Protein AF-A0A7L5DQN4-F1 (afdb_monomer)

Solvent-accessible surface area (backbone atoms only — not comparable to full-atom values): 11226 Å² total; per-residue (Å²): 115,45,26,40,26,36,68,76,45,76,52,84,60,92,46,72,49,49,43,57,44,50,64,66,50,59,79,48,51,76,36,76,40,70,53,67,64,62,53,51,53,52,52,43,50,51,48,51,53,40,42,72,75,36,70,90,52,84,84,77,50,72,49,74,42,56,41,87,86,80,65,44,74,38,33,40,36,33,75,84,42,37,32,36,37,44,42,77,56,78,82,79,82,79,76,82,78,79,73,80,81,77,77,96,72,83,92,80,79,93,83,84,78,93,68,88,78,74,83,75,84,85,76,64,66,48,62,30,21,59,30,90,86,48,87,50,72,72,49,74,44,54,40,86,70,33,24,74,67,48,40,54,36,55,76,69,66,46,55,69,47,32,18,27,46,100,82,71,45,52,28,32,28,30,75,89,74,53,72,43,66,27,48,124

Mean predicted aligned error: 17.35 Å

Foldseek 3Di:
DKWFKAWPDADDDPDPLLVQLVVVCVVRHGDIDPDPPVVLVVSQVSLVVSCVVVVVDDRKDKDFDADPPVRHTQWIDIRRRIIMGIHDDPPPDDDDPPDPDDDDDDDDDDDDDDDDDDPPDPFDWFWEAADDPDPHTDDIDGLVQFDPVLSVCVVVVQFPHWYADPVRFIWTAGDVGDIDGRHD

Sequence (184 aa):
MTYFIRISSQNRPANRLQQAILDHFGAYHSVLTSDPTSIYQRLSGAVEQAHRSYRRCTKQTVSKQHDYSTKEIVAIYVDGLIQLSMHPVLRTVYLDPTPPKPEPTAPPLAAPNQTDDPPGEVLPRAVIYKQRDSSEELRLDYWYKFSTQVQSLLRQGVIWRIYLNENASPIAELYGGRTIPAYL

Radius of gyration: 21.56 Å; Cα contacts (8 Å, |Δi|>4): 261; chains: 1; bounding box: 36×59×62 Å

Organism: NCBI:txid2728024

Secondary structure (DSSP, 8-state):
--EEEEEEEEPPPSSHHHHHHHHHHHTTTTEEES-HHHHHHHHHHHHHHHHHH-TTSPPP-EEEEE-TTT--EEEEEETTTEEEEEEE---------PPPPPP-PPP---------PPPP----EEEEESSTT---EEEEEEGGGS-HHHHHHHHTT-EEEEEE-TTS-EEEEETTS-EEES--

Nearest PDB structures (foldseek):
  6ywy-assembly1_M  TM=3.114E-01  e=5.315E+00  Neurospora crassa
  9c3c-assembly1_g  TM=2.282E-01  e=1.905E+00  Oryctolagus cuniculus
  4k3c-assembly1_A  TM=4.458E-01  e=5.997E+00  [Haemophilus] ducreyi

pLDDT: mean 75.51, std 17.61, range [33.16, 95.75]

Structure (mmCIF, N/CA/C/O backbone):
data_AF-A0A7L5DQN4-F1
#
_entry.id   AF-A0A7L5DQN4-F1
#
loop_
_atom_site.group_PDB
_atom_site.id
_atom_site.type_symbol
_atom_site.label_atom_id
_atom_site.label_alt_id
_atom_site.label_comp_id
_atom_site.label_asym_id
_atom_site.label_entity_id
_atom_site.label_seq_id
_atom_site.pdbx_PDB_ins_code
_atom_site.Cartn_x
_atom_site.Cartn_y
_atom_site.Cartn_z
_atom_site.occupancy
_atom_site.B_iso_or_equiv
_atom_site.auth_seq_id
_atom_site.auth_comp_id
_atom_site.auth_asym_id
_atom_site.auth_atom_id
_atom_site.pdbx_PDB_model_num
ATOM 1 N N . MET A 1 1 ? 7.821 14.265 -5.113 1.00 61.38 1 MET A N 1
ATOM 2 C CA . MET A 1 1 ? 8.221 12.877 -5.434 1.00 61.38 1 MET A CA 1
ATOM 3 C C . MET A 1 1 ? 6.954 12.024 -5.537 1.00 61.38 1 MET A C 1
ATOM 5 O O . MET A 1 1 ? 5.978 12.376 -4.886 1.00 61.38 1 MET A O 1
ATOM 9 N N . THR A 1 2 ? 6.907 10.968 -6.357 1.00 70.06 2 THR A N 1
ATOM 10 C CA . THR A 1 2 ? 5.772 10.018 -6.347 1.00 70.06 2 THR A CA 1
ATOM 11 C C . THR A 1 2 ? 6.124 8.846 -5.442 1.00 70.06 2 THR A C 1
ATOM 13 O O . THR A 1 2 ? 7.215 8.292 -5.564 1.00 70.06 2 THR A O 1
ATOM 16 N N . TYR A 1 3 ? 5.207 8.464 -4.563 1.00 68.69 3 TYR A N 1
ATOM 17 C CA . TYR A 1 3 ? 5.356 7.350 -3.638 1.00 68.69 3 TYR A CA 1
ATOM 18 C C . TYR A 1 3 ? 4.369 6.250 -3.964 1.00 68.69 3 TYR A C 1
ATOM 20 O O . TYR A 1 3 ? 3.227 6.508 -4.337 1.00 68.69 3 TYR A O 1
ATOM 28 N N . PHE A 1 4 ? 4.808 5.027 -3.737 1.00 74.31 4 PHE A N 1
ATOM 29 C CA . PHE A 1 4 ? 3.966 3.857 -3.628 1.00 74.31 4 PHE A CA 1
ATOM 30 C C . PHE A 1 4 ? 3.655 3.595 -2.154 1.00 74.31 4 PHE A C 1
ATOM 32 O O . PHE A 1 4 ? 4.570 3.502 -1.334 1.00 74.31 4 PHE A O 1
ATOM 39 N N . ILE A 1 5 ? 2.370 3.507 -1.808 1.00 75.12 5 ILE A N 1
ATOM 40 C CA . ILE A 1 5 ? 1.910 3.213 -0.450 1.00 75.12 5 ILE A CA 1
ATOM 41 C C . ILE A 1 5 ? 1.661 1.716 -0.322 1.00 75.12 5 ILE A C 1
ATOM 43 O O . ILE A 1 5 ? 0.885 1.134 -1.079 1.00 75.12 5 ILE A O 1
ATOM 47 N N . ARG A 1 6 ? 2.251 1.099 0.698 1.00 77.56 6 ARG A N 1
ATOM 48 C CA . ARG A 1 6 ? 2.048 -0.312 1.028 1.00 77.56 6 ARG A CA 1
ATOM 49 C C . ARG A 1 6 ? 1.699 -0.472 2.500 1.00 77.56 6 ARG A C 1
ATOM 51 O O . ARG A 1 6 ? 2.323 0.151 3.350 1.00 77.56 6 ARG A O 1
ATOM 58 N N . ILE A 1 7 ? 0.761 -1.366 2.810 1.00 81.94 7 ILE A N 1
ATOM 59 C CA . ILE A 1 7 ? 0.582 -1.841 4.192 1.00 81.94 7 ILE A CA 1
ATOM 60 C C . ILE A 1 7 ? 1.746 -2.786 4.502 1.00 81.94 7 ILE A C 1
ATOM 62 O O . ILE A 1 7 ? 1.857 -3.849 3.887 1.00 81.94 7 ILE A O 1
ATOM 66 N N . SER A 1 8 ? 2.638 -2.378 5.400 1.00 74.00 8 SER A N 1
ATOM 67 C CA . SER A 1 8 ? 3.836 -3.137 5.781 1.00 74.00 8 SER A CA 1
ATOM 68 C C . SER A 1 8 ? 3.610 -4.018 7.003 1.00 74.00 8 SER A C 1
ATOM 70 O O . SER A 1 8 ? 4.228 -5.074 7.117 1.00 74.00 8 SER A O 1
ATOM 72 N N . SER A 1 9 ? 2.689 -3.635 7.883 1.00 77.75 9 SER A N 1
ATOM 73 C CA . SER A 1 9 ? 2.229 -4.476 8.985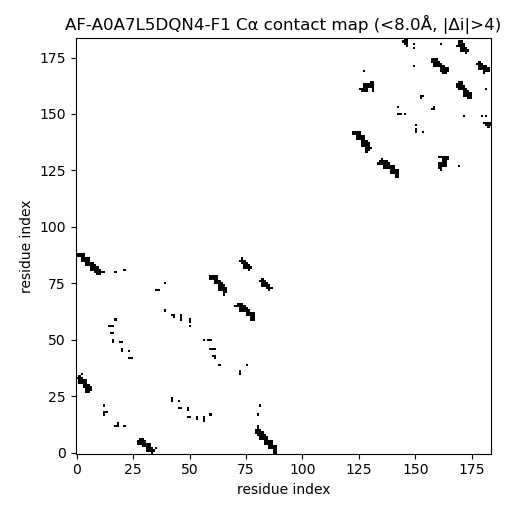 1.00 77.75 9 SER A CA 1
ATOM 74 C C . SER A 1 9 ? 0.761 -4.203 9.295 1.00 77.75 9 SER A C 1
ATOM 76 O O . SER A 1 9 ? 0.283 -3.078 9.144 1.00 77.75 9 SER A O 1
ATOM 78 N N . GLN A 1 10 ? 0.043 -5.249 9.703 1.00 82.75 10 GLN A N 1
ATOM 79 C CA . GLN A 1 10 ? -1.355 -5.181 10.115 1.00 82.75 10 GLN A CA 1
ATOM 80 C C . GLN A 1 10 ? -1.617 -6.232 11.194 1.00 82.75 10 GLN A C 1
ATOM 82 O O . GLN A 1 10 ? -1.370 -7.420 10.989 1.00 82.75 10 GLN A O 1
ATOM 87 N N . ASN A 1 11 ? -2.157 -5.795 12.326 1.00 76.75 11 ASN A N 1
ATOM 88 C CA . ASN A 1 11 ? -2.592 -6.664 13.408 1.00 76.75 11 ASN A CA 1
ATOM 89 C C . ASN A 1 11 ? -4.082 -6.990 13.292 1.00 76.75 11 ASN A C 1
ATOM 91 O O . ASN A 1 11 ? -4.868 -6.253 12.692 1.00 76.75 11 ASN A O 1
ATOM 95 N N . ARG A 1 12 ? -4.481 -8.117 13.890 1.00 81.44 12 ARG A N 1
ATOM 96 C CA . ARG A 1 12 ? -5.899 -8.470 13.990 1.00 81.44 12 ARG A CA 1
ATOM 97 C C . ARG A 1 12 ? -6.616 -7.447 14.881 1.00 81.44 12 ARG A C 1
ATOM 99 O O . ARG A 1 12 ? -6.098 -7.130 15.952 1.00 81.44 12 ARG A O 1
ATOM 106 N N . PRO A 1 13 ? -7.799 -6.959 14.483 1.00 87.25 13 PRO A N 1
ATOM 107 C CA . PRO A 1 13 ? -8.542 -6.009 15.293 1.00 87.25 13 PRO A CA 1
ATOM 108 C C . PRO A 1 13 ? -9.075 -6.694 16.554 1.00 87.25 13 PRO A C 1
ATOM 110 O O . PRO A 1 13 ? -9.740 -7.725 16.487 1.00 87.25 13 PRO A O 1
ATOM 113 N N . ALA A 1 14 ? -8.807 -6.099 17.712 1.00 83.25 14 ALA A N 1
ATOM 114 C CA . ALA A 1 14 ? -9.298 -6.554 19.010 1.00 83.25 14 ALA A CA 1
ATOM 115 C C . ALA A 1 14 ? -10.703 -6.017 19.335 1.00 83.25 14 ALA A C 1
ATOM 117 O O . ALA A 1 14 ? -11.365 -6.498 20.252 1.00 83.25 14 ALA A O 1
ATOM 118 N N . ASN A 1 15 ? -11.168 -4.989 18.618 1.00 85.25 15 ASN A N 1
ATOM 119 C CA . ASN A 1 15 ? -12.469 -4.367 18.845 1.00 85.25 15 ASN A CA 1
ATOM 120 C C . ASN A 1 15 ? -13.053 -3.762 17.554 1.00 85.25 15 ASN A C 1
ATOM 122 O O . ASN A 1 15 ? -12.382 -3.655 16.527 1.00 85.25 15 ASN A O 1
ATOM 126 N N . ARG A 1 16 ? -14.324 -3.341 17.621 1.00 84.44 16 ARG A N 1
ATOM 127 C CA . ARG A 1 16 ? -15.054 -2.772 16.473 1.00 84.44 16 ARG A CA 1
ATOM 128 C C . ARG A 1 16 ? -14.453 -1.468 15.948 1.00 84.44 16 ARG A C 1
ATOM 130 O O . ARG A 1 16 ? -14.532 -1.221 14.752 1.00 84.44 16 ARG A O 1
ATOM 137 N N . LEU A 1 17 ? -13.841 -0.663 16.819 1.00 87.44 17 LEU A N 1
ATOM 138 C CA . LEU A 1 17 ? -13.144 0.556 16.413 1.00 87.44 17 LEU A CA 1
ATOM 139 C C . LEU A 1 17 ? -11.959 0.215 15.502 1.00 87.44 17 LEU A C 1
ATOM 141 O O . LEU A 1 17 ? -11.836 0.782 14.424 1.00 87.44 17 LEU A O 1
ATOM 145 N N . GLN A 1 18 ? -11.117 -0.735 15.912 1.00 86.25 18 GLN A N 1
ATOM 146 C CA . GLN A 1 18 ? -9.968 -1.171 15.122 1.00 86.25 18 GLN A CA 1
ATOM 147 C C . GLN A 1 18 ? -10.397 -1.805 13.797 1.00 86.25 18 GLN A C 1
ATOM 149 O O . GLN A 1 18 ? -9.781 -1.521 12.778 1.00 86.25 18 GLN A O 1
ATOM 154 N N . GLN A 1 19 ? -11.478 -2.594 13.779 1.00 87.19 19 GLN A N 1
ATOM 155 C CA . GLN A 1 19 ? -12.031 -3.126 12.528 1.00 87.19 19 GLN A CA 1
ATOM 156 C C . GLN A 1 19 ? -12.459 -1.999 11.578 1.00 87.19 19 GLN A C 1
ATOM 158 O O . GLN A 1 19 ? -12.010 -1.966 10.439 1.00 87.19 19 GLN A O 1
ATOM 163 N N . ALA A 1 20 ? -13.252 -1.036 12.061 1.00 86.06 20 ALA A N 1
ATOM 164 C CA . ALA A 1 20 ? -13.709 0.087 11.244 1.00 86.06 20 ALA A CA 1
ATOM 165 C C . ALA A 1 20 ? -12.542 0.929 10.701 1.00 86.06 20 ALA A C 1
ATOM 167 O O . ALA A 1 20 ? -12.577 1.395 9.565 1.00 86.06 20 ALA A O 1
ATOM 168 N N . ILE A 1 21 ? -11.482 1.103 11.497 1.00 85.69 21 ILE A N 1
ATOM 169 C CA . ILE A 1 21 ? -10.253 1.762 11.048 1.00 85.69 21 ILE A CA 1
ATOM 170 C C . ILE A 1 21 ? -9.589 0.946 9.931 1.00 85.69 21 ILE A C 1
ATOM 172 O O . ILE A 1 21 ? -9.271 1.510 8.890 1.00 85.69 21 ILE A O 1
ATOM 176 N N . LEU A 1 22 ? -9.406 -0.366 10.102 1.00 85.62 22 LEU A N 1
ATOM 177 C CA . LEU A 1 22 ? -8.786 -1.215 9.078 1.00 85.62 22 LEU A CA 1
ATOM 178 C C . LEU A 1 22 ? -9.551 -1.185 7.747 1.00 85.62 22 LEU A C 1
ATOM 180 O O . LEU A 1 22 ? -8.918 -1.100 6.694 1.00 85.62 22 LEU A O 1
ATOM 184 N N . ASP A 1 23 ? -10.883 -1.175 7.789 1.00 85.06 23 ASP A N 1
ATOM 185 C CA . ASP A 1 23 ? -11.725 -1.117 6.589 1.00 85.06 23 ASP A CA 1
ATOM 186 C C . ASP A 1 23 ? -11.481 0.176 5.785 1.00 85.06 23 ASP A C 1
ATOM 188 O O . ASP A 1 23 ? -11.394 0.146 4.557 1.00 85.06 23 ASP A O 1
ATOM 192 N N . HIS A 1 24 ? -11.277 1.312 6.464 1.00 80.19 24 HIS A N 1
ATOM 193 C CA . HIS A 1 24 ? -10.908 2.574 5.811 1.00 80.19 24 HIS A CA 1
ATOM 194 C C . HIS A 1 24 ? -9.484 2.567 5.240 1.00 80.19 24 HIS A C 1
ATOM 196 O O . HIS A 1 24 ? -9.221 3.227 4.234 1.00 80.19 24 HIS A O 1
ATOM 202 N N . PHE A 1 25 ? -8.560 1.841 5.870 1.00 77.69 25 PHE A N 1
ATOM 203 C CA . PHE A 1 25 ? -7.158 1.782 5.457 1.00 77.69 25 PHE A CA 1
ATOM 204 C C . PHE A 1 25 ? -6.917 0.827 4.281 1.00 77.69 25 PHE A C 1
ATOM 206 O O . PHE A 1 25 ? -6.006 1.073 3.487 1.00 77.69 25 PHE A O 1
ATOM 213 N N . GLY A 1 26 ? -7.745 -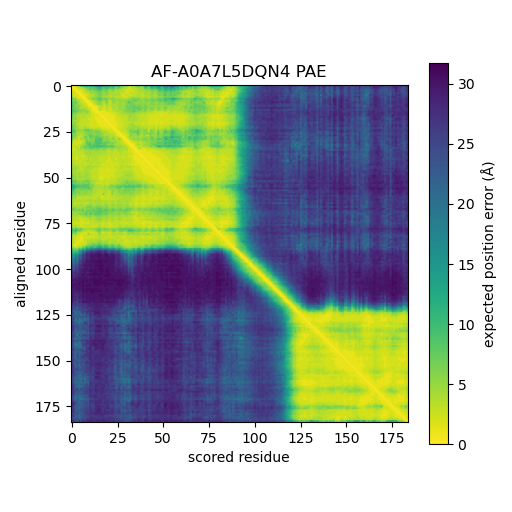0.210 4.117 1.00 69.75 26 GLY A N 1
ATOM 214 C CA . GLY A 1 26 ? -7.648 -1.158 3.002 1.00 69.75 26 GLY A CA 1
ATOM 215 C C . GLY A 1 26 ? -7.694 -0.490 1.622 1.00 69.75 26 GLY A C 1
ATOM 216 O O . GLY A 1 26 ? -6.991 -0.919 0.712 1.00 69.75 26 GLY A O 1
ATOM 217 N N . ALA A 1 27 ? -8.426 0.621 1.487 1.00 74.00 27 ALA A N 1
ATOM 218 C CA . ALA A 1 27 ? -8.534 1.388 0.241 1.00 74.00 27 ALA A CA 1
ATOM 219 C C . ALA A 1 27 ? -7.222 2.061 -0.210 1.00 74.00 27 ALA A C 1
ATOM 221 O O . ALA A 1 27 ? -7.101 2.456 -1.367 1.00 74.00 27 ALA A O 1
ATOM 222 N N . TYR A 1 28 ? -6.247 2.209 0.691 1.00 71.94 28 TYR A N 1
ATOM 223 C CA . TYR A 1 28 ? -4.966 2.866 0.412 1.00 71.94 28 TYR A CA 1
ATOM 224 C C . TYR A 1 28 ? -3.823 1.874 0.173 1.00 71.94 28 TYR A C 1
ATOM 226 O O . TYR A 1 28 ? -2.687 2.286 -0.068 1.00 71.94 28 TYR A O 1
ATOM 234 N N . HIS A 1 29 ? -4.103 0.570 0.238 1.00 73.88 29 HIS A N 1
ATOM 235 C CA . HIS A 1 29 ? -3.120 -0.451 -0.086 1.00 73.88 29 HIS A CA 1
ATOM 236 C C . HIS A 1 29 ? -2.768 -0.407 -1.578 1.00 73.88 29 HIS A C 1
ATOM 238 O O . HIS A 1 29 ? -3.653 -0.431 -2.430 1.00 73.88 29 HIS A O 1
ATOM 244 N N . SER A 1 30 ? -1.472 -0.373 -1.888 1.00 67.94 30 SER A N 1
ATOM 245 C CA . SER A 1 30 ? -0.939 -0.372 -3.256 1.00 67.94 30 SER A CA 1
ATOM 246 C C . SER A 1 30 ? -1.357 0.833 -4.109 1.00 67.94 30 SER A C 1
ATOM 248 O O . SER A 1 30 ? -1.491 0.727 -5.329 1.00 67.94 30 SER A O 1
ATOM 250 N N . VAL A 1 31 ? -1.539 2.000 -3.485 1.00 69.69 31 VAL A N 1
ATOM 251 C CA . VAL A 1 31 ? -1.882 3.255 -4.173 1.00 69.69 31 VAL A CA 1
ATOM 252 C C . VAL A 1 31 ? -0.629 4.096 -4.429 1.00 69.69 31 VAL A C 1
ATOM 254 O O . VAL A 1 31 ? 0.220 4.251 -3.551 1.00 69.69 31 VAL A O 1
ATOM 257 N N . LEU A 1 32 ? -0.526 4.685 -5.625 1.00 64.00 32 LEU A N 1
ATOM 258 C CA . LEU A 1 32 ? 0.469 5.717 -5.923 1.00 64.00 32 LEU A CA 1
ATOM 259 C C . LEU A 1 32 ? -0.058 7.090 -5.504 1.00 64.00 32 LEU A C 1
ATOM 261 O O . LEU A 1 32 ? -1.163 7.473 -5.880 1.00 64.00 32 LEU A O 1
ATOM 265 N N . THR A 1 33 ? 0.747 7.858 -4.779 1.00 74.69 33 THR A N 1
ATOM 266 C CA . THR A 1 33 ? 0.428 9.243 -4.425 1.00 74.69 33 THR A CA 1
ATOM 267 C C . THR A 1 33 ? 1.626 10.150 -4.658 1.00 74.69 33 THR A C 1
ATOM 269 O O . THR A 1 33 ? 2.770 9.764 -4.435 1.00 74.69 33 THR A O 1
ATOM 272 N N . SER A 1 34 ? 1.381 11.380 -5.090 1.00 73.69 34 SER A N 1
ATOM 273 C CA . SER A 1 34 ? 2.369 12.462 -5.030 1.00 73.69 34 SER A CA 1
ATOM 274 C C . SER A 1 34 ? 2.219 13.326 -3.778 1.00 73.69 34 SER A C 1
ATOM 276 O O . SER A 1 34 ? 3.075 14.170 -3.531 1.00 73.69 34 SER A O 1
ATOM 278 N N . ASP A 1 35 ? 1.155 13.119 -2.993 1.00 83.69 35 ASP A N 1
ATOM 279 C CA . ASP A 1 35 ? 0.862 13.876 -1.777 1.00 83.69 35 ASP A CA 1
ATOM 280 C C . ASP A 1 35 ? 0.564 12.951 -0.577 1.00 83.69 35 ASP A C 1
ATOM 282 O O . ASP A 1 35 ? -0.591 12.633 -0.266 1.00 83.69 35 ASP A O 1
ATOM 286 N N . PRO A 1 36 ? 1.620 12.516 0.128 1.00 82.81 36 PRO A N 1
ATOM 287 C CA . PRO A 1 36 ? 1.534 11.831 1.415 1.00 82.81 36 PRO A CA 1
ATOM 288 C C . PRO A 1 36 ? 0.718 12.549 2.494 1.00 82.81 36 PRO A C 1
ATOM 290 O O . PRO A 1 36 ? 0.135 11.904 3.370 1.00 82.81 36 PRO A O 1
ATOM 293 N N . THR A 1 37 ? 0.694 13.882 2.467 1.00 86.12 37 THR A N 1
ATOM 294 C CA . THR A 1 37 ? 0.102 14.694 3.535 1.00 86.12 37 THR A CA 1
ATOM 295 C C . THR A 1 37 ? -1.414 14.626 3.477 1.00 86.12 37 THR A C 1
ATOM 297 O O . THR A 1 37 ? -2.053 14.416 4.509 1.00 86.12 37 THR A O 1
ATOM 300 N N . SER A 1 38 ? -1.991 14.704 2.277 1.00 86.75 38 SER A N 1
ATOM 301 C CA . SER A 1 38 ? -3.428 14.494 2.077 1.00 86.75 38 SER A CA 1
ATOM 302 C C . SER A 1 38 ? -3.884 13.112 2.546 1.00 86.75 38 SER A C 1
ATOM 304 O O . SER A 1 38 ? -4.940 12.987 3.166 1.00 86.75 38 SER A O 1
ATOM 306 N N . ILE A 1 39 ? -3.081 12.069 2.307 1.00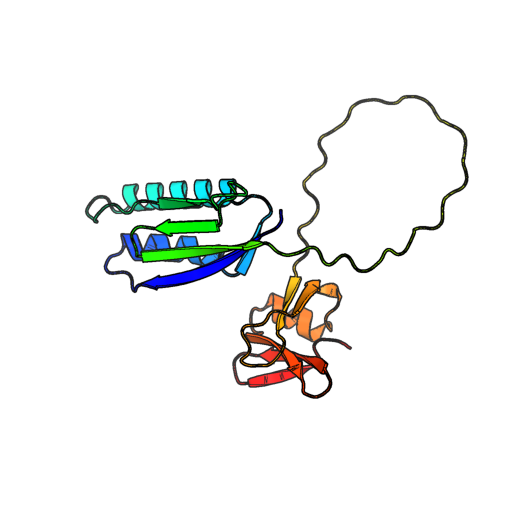 85.44 39 ILE A N 1
ATOM 307 C CA . ILE A 1 39 ? -3.385 10.712 2.784 1.00 85.44 39 ILE A CA 1
ATOM 308 C C . ILE A 1 39 ? -3.407 10.680 4.312 1.00 85.44 39 ILE A C 1
ATOM 310 O O . ILE A 1 39 ? -4.389 10.232 4.899 1.00 85.44 39 ILE A O 1
ATOM 314 N N . TYR A 1 40 ? -2.382 11.233 4.964 1.00 88.88 40 TYR A N 1
ATOM 315 C CA . TYR A 1 40 ? -2.348 11.349 6.422 1.00 88.88 40 TYR A CA 1
ATOM 316 C C . TYR A 1 40 ? -3.583 12.071 6.983 1.00 88.88 40 TYR A C 1
ATOM 318 O O . TYR A 1 40 ? -4.211 11.576 7.918 1.00 88.88 40 TYR A O 1
ATOM 326 N N . GLN A 1 41 ? -3.971 13.208 6.400 1.00 89.81 41 GLN A N 1
ATOM 327 C CA . GLN A 1 41 ? -5.132 13.979 6.857 1.00 89.81 41 GLN A CA 1
ATOM 328 C C . GLN A 1 41 ? -6.440 13.191 6.725 1.00 89.81 41 GLN A C 1
ATOM 330 O O . GLN A 1 41 ? -7.235 13.164 7.665 1.00 89.81 41 GLN A O 1
ATOM 335 N N . ARG A 1 42 ? -6.649 12.502 5.596 1.00 86.50 42 ARG A N 1
ATOM 336 C CA . ARG A 1 42 ? -7.839 11.662 5.379 1.00 86.50 42 ARG A CA 1
ATOM 337 C C . ARG A 1 42 ? -7.911 10.511 6.376 1.00 86.50 42 ARG A C 1
ATOM 339 O O . ARG A 1 42 ? -8.971 10.266 6.945 1.00 86.50 42 ARG A O 1
ATOM 346 N N . LEU A 1 43 ? -6.788 9.838 6.617 1.00 86.56 43 LEU A N 1
ATOM 347 C CA . LEU A 1 43 ? -6.705 8.740 7.579 1.00 86.56 43 LEU A CA 1
ATOM 348 C C . LEU A 1 43 ? -6.950 9.224 9.012 1.00 86.56 43 LEU A C 1
ATOM 350 O O . LEU A 1 43 ? -7.705 8.594 9.748 1.00 86.56 43 LEU A O 1
ATOM 354 N N . SER A 1 44 ? -6.385 10.374 9.389 1.00 91.31 44 SER A N 1
ATOM 355 C CA . SER A 1 44 ? -6.652 11.009 10.684 1.00 91.31 44 SER A CA 1
ATOM 356 C C . SER A 1 44 ? -8.137 11.337 10.849 1.00 91.31 44 SER A C 1
ATOM 358 O O . SER A 1 44 ? -8.728 11.003 11.875 1.00 91.31 44 SER A O 1
ATOM 360 N N . GLY A 1 45 ? -8.768 11.917 9.822 1.00 88.50 45 GLY A N 1
ATOM 361 C CA . GLY A 1 45 ? -10.202 12.210 9.825 1.00 88.50 45 GLY A CA 1
ATOM 362 C C . GLY A 1 45 ? -11.068 10.952 9.955 1.00 88.50 45 GLY A C 1
ATOM 363 O O . GLY A 1 45 ? -12.001 10.928 10.758 1.00 88.50 45 GLY A O 1
ATOM 364 N N . ALA A 1 46 ? -10.727 9.880 9.235 1.00 85.62 46 ALA A N 1
ATOM 365 C CA . ALA A 1 46 ? -11.427 8.598 9.326 1.00 85.62 46 ALA A CA 1
ATOM 366 C C . ALA A 1 46 ? -11.308 7.975 10.728 1.00 85.62 46 ALA A C 1
ATOM 368 O O . ALA A 1 46 ? -12.296 7.508 11.294 1.00 85.62 46 ALA A O 1
ATOM 369 N N . VAL A 1 47 ? -10.119 8.025 11.331 1.00 89.69 47 VAL A N 1
ATOM 370 C CA . VAL A 1 47 ? -9.882 7.539 12.697 1.00 89.69 47 VAL A CA 1
ATOM 371 C C . VAL A 1 47 ? -10.662 8.364 13.724 1.00 89.69 47 VAL A C 1
ATOM 373 O O . VAL A 1 47 ? -11.280 7.807 14.632 1.00 89.69 47 VAL A O 1
ATOM 376 N N . GLU A 1 48 ? -10.714 9.688 13.581 1.00 89.56 48 GLU A N 1
ATOM 377 C CA . GLU A 1 48 ? -11.555 10.541 14.426 1.00 89.56 48 GLU A CA 1
ATOM 378 C C . GLU A 1 48 ? -13.047 10.227 14.286 1.00 89.56 48 GLU A C 1
ATOM 380 O O . GLU A 1 48 ? -13.761 10.140 15.290 1.00 89.56 48 GLU A O 1
ATOM 385 N N . GLN A 1 49 ? -13.527 10.020 13.061 1.00 88.94 49 GLN A N 1
ATOM 386 C CA . GLN A 1 49 ? -14.908 9.624 12.801 1.00 88.94 49 GLN A CA 1
ATOM 387 C C . GLN A 1 49 ? -15.229 8.258 13.427 1.00 88.94 49 GLN A C 1
ATOM 389 O O . GLN A 1 49 ? -16.287 8.089 14.048 1.00 88.94 49 GLN A O 1
ATOM 394 N N . ALA A 1 50 ? -14.298 7.307 13.347 1.00 85.12 50 ALA A N 1
ATOM 395 C CA . ALA A 1 50 ? -14.422 6.008 13.992 1.00 85.12 50 ALA A CA 1
ATOM 396 C C . ALA A 1 50 ? -14.501 6.154 15.524 1.00 85.12 50 ALA A C 1
ATOM 398 O O . ALA A 1 50 ? -15.392 5.576 16.148 1.00 85.12 50 ALA A O 1
ATOM 399 N N . HIS A 1 51 ? -13.682 7.011 16.147 1.00 88.69 51 HIS A N 1
ATOM 400 C CA . HIS A 1 51 ? -13.785 7.295 17.588 1.00 88.69 51 HIS A CA 1
ATOM 401 C C . HIS A 1 51 ? -15.127 7.883 18.000 1.00 88.69 51 HIS A C 1
ATOM 403 O O . HIS A 1 51 ? -15.675 7.502 19.036 1.00 88.69 51 HIS A O 1
ATOM 409 N N . ARG A 1 52 ? -15.675 8.806 17.203 1.00 87.81 52 ARG A N 1
ATOM 410 C CA . ARG A 1 52 ? -16.993 9.393 17.484 1.00 87.81 52 ARG A CA 1
ATOM 411 C C . ARG A 1 52 ? -18.092 8.332 17.484 1.00 87.81 52 ARG A C 1
ATOM 413 O O . ARG A 1 52 ? -19.012 8.444 18.295 1.00 87.81 52 ARG A O 1
ATOM 420 N N . SER A 1 53 ? -17.959 7.326 16.620 1.00 88.06 53 SER A N 1
ATOM 421 C CA . SER A 1 53 ? -18.896 6.207 16.463 1.00 88.06 53 SER A CA 1
ATOM 422 C C . SER A 1 53 ? -18.721 5.130 17.544 1.00 88.06 53 SER A C 1
ATOM 424 O O . SER A 1 53 ? -19.700 4.544 17.998 1.00 88.06 53 SER A O 1
ATOM 426 N N . TYR A 1 54 ? -17.492 4.914 18.025 1.00 87.00 54 TYR A N 1
ATOM 427 C CA . TYR A 1 54 ? -17.143 3.871 18.998 1.00 87.00 54 TYR A CA 1
ATOM 428 C C . TYR A 1 54 ? -16.493 4.444 20.270 1.00 87.00 54 TYR A C 1
ATOM 430 O O . TYR A 1 54 ? -15.402 4.045 20.671 1.00 87.00 54 TYR A O 1
ATOM 438 N N . ARG A 1 55 ? -17.190 5.364 20.952 1.00 83.56 55 ARG A N 1
ATOM 439 C CA . ARG A 1 55 ? -16.652 6.149 22.089 1.00 83.56 55 ARG A CA 1
ATOM 440 C C . ARG A 1 55 ? -16.192 5.342 23.308 1.00 83.56 55 ARG A C 1
ATOM 442 O O . ARG A 1 55 ? -15.446 5.863 24.126 1.00 83.56 55 ARG A O 1
ATOM 449 N N . ARG A 1 56 ? -16.682 4.108 23.468 1.00 83.25 56 ARG A N 1
ATOM 450 C CA . ARG A 1 56 ? -16.330 3.219 24.593 1.00 83.25 56 ARG A CA 1
ATOM 451 C C . ARG A 1 56 ? -15.064 2.391 24.333 1.00 83.25 56 ARG A C 1
ATOM 453 O O . ARG A 1 56 ? -14.603 1.711 25.242 1.00 83.25 56 ARG A O 1
ATOM 460 N N . CYS A 1 57 ? -14.533 2.402 23.109 1.00 84.19 57 CYS A N 1
ATOM 461 C CA . CYS A 1 57 ? -13.297 1.705 22.762 1.00 84.19 57 CYS A CA 1
ATOM 462 C C . CYS A 1 57 ? -12.069 2.573 23.069 1.00 84.19 57 CYS A C 1
ATOM 464 O O . CYS A 1 57 ? -12.145 3.801 23.034 1.00 84.19 57 CYS A O 1
ATOM 466 N N . THR A 1 58 ? -10.924 1.933 23.325 1.00 82.88 58 THR A N 1
ATOM 467 C CA . THR A 1 58 ? -9.642 2.623 23.514 1.00 82.88 58 THR A CA 1
ATOM 468 C C . THR A 1 58 ? -9.296 3.448 22.282 1.00 82.88 58 THR A C 1
ATOM 470 O O . THR A 1 58 ? -9.198 2.906 21.179 1.00 82.88 58 THR A O 1
ATOM 473 N N . LYS A 1 59 ? -9.092 4.753 22.481 1.00 85.75 59 LYS A N 1
ATOM 474 C CA . LYS A 1 59 ? -8.742 5.686 21.412 1.00 85.75 59 LYS A CA 1
ATOM 475 C C . LYS A 1 59 ? -7.426 5.259 20.751 1.00 85.75 59 LYS A C 1
ATOM 477 O O . LYS A 1 59 ? -6.457 4.988 21.446 1.00 85.75 59 LYS A O 1
ATOM 482 N N . GLN A 1 60 ? -7.431 5.189 19.429 1.00 87.00 60 GLN A N 1
ATOM 483 C CA . GLN A 1 60 ? -6.263 5.019 18.576 1.00 87.00 60 GLN A CA 1
ATOM 484 C C . GLN A 1 60 ? -5.696 6.393 18.186 1.00 87.00 60 GLN A C 1
ATOM 486 O O . GLN A 1 60 ? -6.422 7.388 18.115 1.00 87.00 60 GLN A O 1
ATOM 491 N N . THR A 1 61 ? -4.409 6.472 17.889 1.00 88.88 61 THR A N 1
ATOM 492 C CA . THR A 1 61 ? -3.781 7.681 17.354 1.00 88.88 61 THR A CA 1
ATOM 493 C C . THR A 1 61 ? -3.124 7.404 16.017 1.00 88.88 61 THR A C 1
ATOM 495 O O . THR A 1 61 ? -2.599 6.317 15.789 1.00 88.88 61 THR A O 1
ATOM 498 N N . VAL A 1 62 ? -3.194 8.385 15.115 1.00 90.81 62 VAL A N 1
ATOM 499 C CA . VAL A 1 62 ? -2.469 8.346 13.844 1.00 90.81 62 VAL A CA 1
ATOM 500 C C . VAL A 1 62 ? -1.191 9.146 14.019 1.00 90.81 62 VAL A C 1
ATOM 502 O O . VAL A 1 62 ? -1.230 10.292 14.464 1.00 90.81 62 VAL A O 1
ATOM 505 N N . SER A 1 63 ? -0.058 8.558 13.661 1.00 90.81 63 SER A N 1
ATOM 506 C CA . SER A 1 63 ? 1.235 9.234 13.661 1.00 90.81 63 SER A CA 1
ATOM 507 C C . SER A 1 63 ? 1.931 9.050 12.318 1.00 90.81 63 SER A C 1
ATOM 509 O O . SER A 1 63 ? 1.552 8.209 11.505 1.00 90.81 63 SER A O 1
ATOM 511 N N . LYS A 1 64 ? 2.932 9.884 12.045 1.00 91.56 64 LYS A N 1
ATOM 512 C CA . LYS A 1 64 ? 3.719 9.827 10.813 1.00 91.56 64 LYS A CA 1
ATOM 513 C C . LYS A 1 64 ? 5.201 9.903 11.128 1.00 91.56 64 LYS A C 1
ATOM 515 O O . LYS A 1 64 ? 5.613 10.635 12.026 1.00 91.56 64 LYS A O 1
ATOM 520 N N . GLN A 1 65 ? 5.993 9.181 10.352 1.00 86.56 65 GLN A N 1
ATOM 521 C CA . GLN A 1 65 ? 7.445 9.246 10.380 1.00 86.56 65 GLN A CA 1
ATOM 522 C C . GLN A 1 65 ? 7.941 9.923 9.114 1.00 86.56 65 GLN A C 1
ATOM 524 O O . GLN A 1 65 ? 7.448 9.647 8.018 1.00 86.56 65 GLN A O 1
ATOM 529 N N . HIS A 1 66 ? 8.932 10.791 9.287 1.00 81.12 66 HIS A N 1
ATOM 530 C CA . HIS A 1 66 ? 9.610 11.452 8.185 1.00 81.12 66 HIS A CA 1
ATOM 531 C C . HIS A 1 66 ? 11.026 10.907 8.047 1.00 81.12 66 HIS A C 1
ATOM 533 O O . HIS A 1 66 ? 11.656 10.537 9.041 1.00 81.12 66 HIS A O 1
ATOM 539 N N . ASP A 1 67 ? 11.525 10.893 6.820 1.00 77.88 67 ASP A N 1
ATOM 540 C CA . ASP A 1 67 ? 12.944 10.732 6.563 1.00 77.88 67 ASP A CA 1
ATOM 541 C C . ASP A 1 67 ? 13.712 11.943 7.111 1.00 77.88 67 ASP A C 1
ATOM 543 O O . ASP A 1 67 ? 13.296 13.097 6.964 1.00 77.88 67 ASP A O 1
ATOM 547 N N . TYR A 1 68 ? 14.840 11.696 7.774 1.00 66.62 68 TYR A N 1
ATOM 548 C CA . TYR A 1 68 ? 15.586 12.761 8.444 1.00 66.62 68 TYR A CA 1
ATOM 549 C C . TYR A 1 68 ? 16.248 13.726 7.452 1.00 66.62 68 TYR A C 1
ATOM 551 O O . TYR A 1 68 ? 16.350 14.919 7.756 1.00 66.62 68 TYR A O 1
ATOM 559 N N . SER A 1 69 ? 16.670 13.228 6.287 1.00 66.19 69 SER A N 1
ATOM 560 C CA . SER A 1 69 ? 17.392 13.996 5.270 1.00 66.19 69 SER A CA 1
ATOM 561 C C . SER A 1 69 ? 16.427 14.806 4.406 1.00 66.19 69 SER A C 1
ATOM 563 O O . SER A 1 69 ? 16.487 16.032 4.366 1.00 66.19 69 SER A O 1
ATOM 565 N N . THR A 1 70 ? 15.476 14.121 3.778 1.00 74.00 70 THR A N 1
ATOM 566 C CA . THR A 1 70 ? 14.544 14.697 2.799 1.00 74.00 70 THR A CA 1
ATOM 567 C C . THR A 1 70 ? 13.330 15.367 3.442 1.00 74.00 70 THR A C 1
ATOM 569 O O . THR A 1 70 ? 12.633 16.131 2.780 1.00 74.00 70 THR A O 1
ATOM 572 N N . LYS A 1 71 ? 13.075 15.111 4.737 1.00 75.69 71 LYS A N 1
ATOM 573 C CA . LYS A 1 71 ? 11.876 15.547 5.483 1.00 75.69 71 LYS A CA 1
ATOM 574 C C . LYS A 1 71 ? 10.557 15.028 4.902 1.00 75.69 71 LYS A C 1
ATOM 576 O O . LYS A 1 71 ? 9.489 15.482 5.306 1.00 75.69 71 LYS A O 1
ATOM 581 N N . GLU A 1 72 ? 10.613 14.062 3.993 1.00 78.69 72 GLU A N 1
ATOM 582 C CA . GLU A 1 72 ? 9.440 13.464 3.366 1.00 78.69 72 GLU A CA 1
ATOM 583 C C . GLU A 1 72 ? 8.791 12.437 4.297 1.00 78.69 72 GLU A C 1
ATOM 585 O O . GLU A 1 72 ? 9.473 11.785 5.086 1.00 78.69 72 GLU A O 1
ATOM 590 N N . ILE A 1 73 ? 7.466 12.282 4.228 1.00 81.62 73 ILE A N 1
ATOM 591 C CA . ILE A 1 73 ? 6.767 11.241 4.992 1.00 81.62 73 ILE A CA 1
ATOM 592 C C . ILE A 1 73 ? 7.140 9.881 4.394 1.00 81.62 73 ILE A C 1
ATOM 594 O O . ILE A 1 73 ? 6.911 9.639 3.214 1.00 81.62 73 ILE A O 1
ATOM 598 N N . VAL A 1 74 ? 7.682 8.989 5.222 1.00 82.12 74 VAL A N 1
ATOM 599 C CA . VAL A 1 74 ? 8.074 7.624 4.825 1.00 82.12 74 VAL A CA 1
ATOM 600 C C . VAL A 1 74 ? 7.163 6.554 5.406 1.00 82.12 74 VAL A C 1
ATOM 602 O O . VAL A 1 74 ? 7.113 5.439 4.891 1.00 82.12 74 VAL A O 1
ATOM 605 N N . ALA A 1 75 ? 6.427 6.872 6.471 1.00 86.69 75 ALA A N 1
ATOM 606 C CA . ALA A 1 75 ? 5.437 5.963 7.024 1.00 86.69 75 ALA A CA 1
ATOM 607 C C . ALA A 1 75 ? 4.329 6.692 7.791 1.00 86.69 75 ALA A C 1
ATOM 609 O O . ALA A 1 75 ? 4.547 7.761 8.364 1.00 86.69 75 ALA A O 1
ATOM 610 N N . ILE A 1 76 ? 3.148 6.078 7.829 1.00 90.69 76 ILE A N 1
ATOM 611 C CA . ILE A 1 76 ? 2.002 6.470 8.653 1.00 90.69 76 ILE A CA 1
ATOM 612 C C . ILE A 1 76 ? 1.605 5.265 9.508 1.00 90.69 76 ILE A C 1
ATOM 614 O O . ILE A 1 76 ? 1.492 4.152 8.999 1.00 90.69 76 ILE A O 1
ATOM 618 N N . TYR A 1 77 ? 1.370 5.491 10.795 1.00 90.50 77 TYR A N 1
ATOM 619 C CA . TYR A 1 77 ? 1.046 4.463 11.780 1.00 90.50 77 TYR A CA 1
ATOM 620 C C . TYR A 1 77 ? -0.300 4.744 12.427 1.00 90.50 77 TYR A C 1
ATOM 622 O O . TYR A 1 77 ? -0.654 5.906 12.633 1.00 90.50 77 TYR A O 1
ATOM 630 N N . VAL A 1 78 ? -0.998 3.684 12.830 1.00 88.44 78 VAL A N 1
ATOM 631 C CA . VAL A 1 78 ? -2.110 3.766 13.785 1.00 88.44 78 VAL A CA 1
ATOM 632 C C . VAL A 1 78 ? -1.825 2.835 14.955 1.00 88.44 78 VAL A C 1
ATOM 634 O O . VAL A 1 78 ? -1.897 1.634 14.743 1.00 88.44 78 VAL A O 1
ATOM 637 N N . ASP A 1 79 ? -1.462 3.363 16.132 1.00 83.25 79 ASP A N 1
ATOM 638 C CA . ASP A 1 79 ? -1.207 2.664 17.421 1.00 83.25 79 ASP A CA 1
ATOM 639 C C . ASP A 1 79 ? -0.879 1.152 17.353 1.00 83.25 79 ASP A C 1
ATOM 641 O O . ASP A 1 79 ? -1.501 0.321 18.015 1.00 83.25 79 ASP A O 1
ATOM 645 N N . GLY A 1 80 ? 0.097 0.766 16.524 1.00 77.38 80 GLY A N 1
ATOM 646 C CA . GLY A 1 80 ? 0.494 -0.636 16.329 1.00 77.38 80 GLY A CA 1
ATOM 647 C C . GLY A 1 80 ? -0.552 -1.537 15.652 1.00 77.38 80 GLY A C 1
ATOM 648 O O . GLY A 1 80 ? -0.287 -2.715 15.441 1.00 77.38 80 GLY A O 1
ATOM 649 N N . LEU A 1 81 ? -1.724 -1.022 15.286 1.00 85.12 81 LEU A N 1
ATOM 650 C CA . LEU A 1 81 ? -2.753 -1.719 14.520 1.00 85.12 81 LEU A CA 1
ATOM 651 C C . LEU A 1 81 ? -2.339 -1.905 13.060 1.00 85.12 81 LEU A C 1
ATOM 653 O O . LEU A 1 81 ? -2.496 -2.993 12.510 1.00 85.12 81 LEU A O 1
ATOM 657 N N . ILE A 1 82 ? -1.846 -0.842 12.426 1.00 85.69 82 ILE A N 1
ATOM 658 C CA . ILE A 1 82 ? -1.450 -0.863 11.019 1.00 85.69 82 ILE A CA 1
ATOM 659 C C . ILE A 1 82 ? -0.316 0.127 10.752 1.00 85.69 82 ILE A C 1
ATOM 661 O O . ILE A 1 82 ? -0.259 1.207 11.350 1.00 85.69 82 ILE A O 1
ATOM 665 N N . GLN A 1 83 ? 0.565 -0.242 9.826 1.00 88.00 83 GLN A N 1
ATOM 666 C CA . GLN A 1 83 ? 1.614 0.614 9.288 1.00 88.00 83 GLN A CA 1
ATOM 667 C C . GLN A 1 83 ? 1.492 0.702 7.768 1.00 88.00 83 GLN A C 1
ATOM 669 O O . GLN A 1 83 ? 1.469 -0.311 7.067 1.00 88.00 83 GLN A O 1
ATOM 674 N N . LEU A 1 84 ? 1.462 1.932 7.265 1.00 85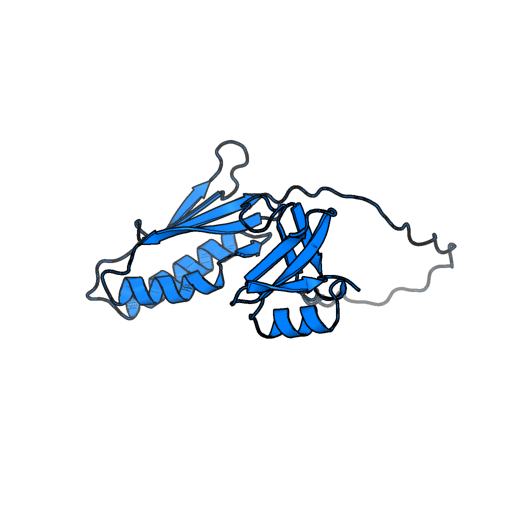.94 84 LEU A N 1
ATOM 675 C CA . LEU A 1 84 ? 1.604 2.257 5.855 1.00 85.94 84 LEU A CA 1
ATOM 676 C C . LEU A 1 84 ? 3.021 2.763 5.614 1.00 85.94 84 LEU A C 1
ATOM 678 O O . LEU A 1 84 ? 3.422 3.764 6.199 1.00 85.94 84 LEU A O 1
ATOM 682 N N . SER A 1 85 ? 3.761 2.095 4.742 1.00 83.31 85 SER A N 1
ATOM 683 C CA . SER A 1 85 ? 5.083 2.516 4.285 1.00 83.31 85 SER A CA 1
ATOM 684 C C . SER A 1 85 ? 4.973 3.192 2.922 1.00 83.31 85 SER A C 1
ATOM 686 O O . SER A 1 85 ? 4.217 2.748 2.057 1.00 83.31 85 SER A O 1
ATOM 688 N N . MET A 1 86 ? 5.723 4.275 2.742 1.00 82.06 86 MET A N 1
ATOM 689 C CA . MET A 1 86 ? 5.796 5.048 1.508 1.00 82.06 86 MET A CA 1
ATOM 690 C C . MET A 1 86 ? 7.149 4.814 0.854 1.00 82.06 86 MET A C 1
ATOM 692 O O . MET A 1 86 ? 8.194 5.094 1.438 1.00 82.06 86 MET A O 1
ATOM 696 N N . HIS A 1 87 ? 7.122 4.301 -0.367 1.00 74.12 87 HIS A N 1
ATOM 697 C CA . HIS A 1 87 ? 8.317 3.968 -1.125 1.00 74.12 87 HIS A CA 1
ATOM 698 C C . HIS A 1 87 ? 8.461 4.947 -2.289 1.00 74.12 87 HIS A C 1
ATOM 700 O O . HIS A 1 87 ? 7.557 5.010 -3.124 1.00 74.12 87 HIS A O 1
ATOM 706 N N . PRO A 1 88 ? 9.550 5.731 -2.365 1.00 68.62 88 PRO A N 1
ATOM 707 C CA . PRO A 1 88 ? 9.759 6.634 -3.484 1.00 68.62 88 PRO A CA 1
ATOM 708 C C . PRO A 1 88 ? 9.910 5.823 -4.772 1.00 68.62 88 PRO A C 1
ATOM 710 O O . PRO A 1 88 ? 10.733 4.913 -4.862 1.00 68.62 88 PRO A O 1
ATOM 713 N N . VAL A 1 89 ? 9.122 6.166 -5.785 1.00 60.88 89 VAL A N 1
ATOM 714 C CA . VAL A 1 89 ? 9.249 5.585 -7.119 1.00 60.88 89 VAL A CA 1
ATOM 715 C C . VAL A 1 89 ? 10.284 6.412 -7.869 1.00 60.88 89 VAL A C 1
ATOM 717 O O . VAL A 1 89 ? 10.030 7.566 -8.226 1.00 60.88 89 VAL A O 1
ATOM 720 N N . LEU A 1 90 ? 11.470 5.840 -8.087 1.00 51.94 90 LEU A N 1
ATOM 721 C CA . LEU A 1 90 ? 12.479 6.456 -8.944 1.00 51.94 90 LEU A CA 1
ATOM 722 C C . LEU A 1 90 ? 11.880 6.611 -10.346 1.00 51.94 90 LEU A C 1
ATOM 724 O O . LEU A 1 90 ? 11.485 5.631 -10.976 1.00 51.94 90 LEU A O 1
ATOM 728 N N . ARG A 1 91 ? 11.798 7.851 -10.845 1.00 43.53 91 ARG A N 1
ATOM 729 C CA . ARG A 1 91 ? 11.544 8.106 -12.266 1.00 43.53 91 ARG A CA 1
ATOM 730 C C . ARG A 1 91 ? 12.758 7.607 -13.051 1.00 43.53 91 ARG A C 1
ATOM 732 O O . ARG A 1 91 ? 13.647 8.391 -13.367 1.00 43.53 91 ARG A O 1
ATOM 739 N N . THR A 1 92 ? 12.809 6.330 -13.405 1.00 38.22 92 THR A N 1
ATOM 740 C CA . THR A 1 92 ? 13.581 5.914 -14.577 1.00 38.22 92 THR A CA 1
ATOM 741 C C . THR A 1 92 ? 12.822 6.402 -15.803 1.00 38.22 92 THR A C 1
ATOM 743 O O . THR A 1 92 ? 11.933 5.747 -16.341 1.00 38.22 92 THR A O 1
ATOM 746 N N . VAL A 1 93 ? 13.138 7.638 -16.187 1.00 36.91 93 VAL A N 1
ATOM 747 C CA . VAL A 1 93 ? 12.834 8.190 -17.501 1.00 36.91 93 VAL A CA 1
ATOM 748 C C . VAL A 1 93 ? 13.572 7.325 -18.520 1.00 36.91 93 VAL A C 1
ATOM 750 O O . VAL A 1 93 ? 14.794 7.377 -18.592 1.00 36.91 93 VAL A O 1
ATOM 753 N N . TYR A 1 94 ? 12.838 6.549 -19.311 1.00 34.00 94 TYR A N 1
ATOM 754 C CA . TYR A 1 94 ? 13.305 6.158 -20.634 1.00 34.00 94 TYR A CA 1
ATOM 755 C C . TYR A 1 94 ? 12.335 6.700 -21.682 1.00 34.00 94 TYR A C 1
ATOM 757 O O . TYR A 1 94 ? 11.244 6.171 -21.875 1.00 34.00 94 TYR A O 1
ATOM 765 N N . LEU A 1 95 ? 12.839 7.768 -22.311 1.00 33.53 95 LEU A N 1
ATOM 766 C CA . LEU A 1 95 ? 12.715 8.178 -23.710 1.00 33.53 95 LEU A CA 1
ATOM 767 C C . LEU A 1 95 ? 11.384 8.780 -24.185 1.00 33.53 95 LEU A C 1
ATOM 769 O O . LEU A 1 95 ? 10.371 8.106 -24.355 1.00 33.53 95 LEU A O 1
ATOM 773 N N . ASP A 1 96 ? 11.482 10.084 -24.465 1.00 33.84 96 ASP A N 1
ATOM 774 C CA . ASP A 1 96 ? 10.795 10.800 -25.540 1.00 33.84 96 ASP A CA 1
ATOM 775 C C . ASP A 1 96 ? 10.353 9.894 -26.700 1.00 33.84 96 ASP A C 1
ATOM 777 O O . ASP A 1 96 ? 11.144 9.112 -27.232 1.00 33.84 96 ASP A O 1
ATOM 781 N N . PRO A 1 97 ? 9.183 10.192 -27.269 1.00 36.44 97 PRO A N 1
ATOM 782 C CA . PRO A 1 97 ? 9.114 10.511 -28.672 1.00 36.44 97 PRO A CA 1
ATOM 783 C C . PRO A 1 97 ? 8.933 12.021 -28.761 1.00 36.44 97 PRO A C 1
ATOM 785 O O . PRO A 1 97 ? 7.892 12.570 -28.405 1.00 36.44 97 PRO A O 1
ATOM 788 N N . THR A 1 98 ? 9.978 12.695 -29.220 1.00 40.66 98 THR A N 1
ATOM 789 C CA . THR A 1 98 ? 9.935 14.094 -29.624 1.00 40.66 98 THR A CA 1
ATOM 790 C C . THR A 1 98 ? 8.717 14.285 -30.537 1.00 40.66 98 THR A C 1
ATOM 792 O O . THR A 1 98 ? 8.661 13.637 -31.586 1.00 40.66 98 THR A O 1
ATOM 795 N N . PRO A 1 99 ? 7.721 15.123 -30.199 1.00 41.47 99 PRO A N 1
ATOM 796 C CA . PRO A 1 99 ? 6.756 15.532 -31.206 1.00 41.47 99 PRO A CA 1
ATOM 797 C C . PRO A 1 99 ? 7.521 16.354 -32.259 1.00 41.47 99 PRO A C 1
ATOM 799 O O . PRO A 1 99 ? 8.353 17.188 -31.880 1.00 41.47 99 PRO A O 1
ATOM 802 N N . PRO A 1 100 ? 7.317 16.125 -33.570 1.00 43.09 100 PRO A N 1
ATOM 803 C CA . PRO A 1 100 ? 7.974 16.933 -34.585 1.00 43.09 100 PRO A CA 1
ATOM 804 C C . PRO A 1 100 ? 7.593 18.395 -34.354 1.00 43.09 100 PRO A C 1
ATOM 806 O O . PRO A 1 100 ? 6.428 18.726 -34.136 1.00 43.09 100 PRO A O 1
ATOM 809 N N . LYS A 1 101 ? 8.612 19.252 -34.343 1.00 43.53 101 LYS A N 1
ATOM 810 C CA . LYS A 1 101 ? 8.502 20.693 -34.122 1.00 43.53 101 LYS A CA 1
ATOM 811 C C . LYS A 1 101 ? 7.529 21.284 -35.159 1.00 43.53 101 LYS A C 1
ATOM 813 O O . LYS A 1 101 ? 7.850 21.218 -36.344 1.00 43.53 101 LYS A O 1
ATOM 818 N N . PRO A 1 102 ? 6.377 21.857 -34.768 1.00 43.00 102 PRO A N 1
ATOM 819 C CA . PRO A 1 102 ? 5.554 22.606 -35.707 1.00 43.00 102 PRO A CA 1
ATOM 820 C C . PRO A 1 102 ? 6.245 23.936 -36.037 1.00 43.00 102 PRO A C 1
ATOM 822 O O . PRO A 1 102 ? 6.792 24.599 -35.152 1.00 43.00 102 PRO A O 1
ATOM 825 N N . GLU A 1 103 ? 6.251 24.296 -37.317 1.00 45.59 103 GLU A N 1
ATOM 826 C CA . GLU A 1 103 ? 6.788 25.548 -37.860 1.00 45.59 103 GLU A CA 1
ATOM 827 C C . GLU A 1 103 ? 6.132 26.796 -37.227 1.00 45.59 103 GLU A C 1
ATOM 829 O O . GLU A 1 103 ? 4.974 26.742 -36.799 1.00 45.59 103 GLU A O 1
ATOM 834 N N . PRO A 1 104 ? 6.835 27.946 -37.162 1.00 49.34 104 PRO A N 1
ATOM 835 C CA . PRO A 1 104 ? 6.290 29.153 -36.557 1.00 49.34 104 PRO A CA 1
ATOM 836 C C . PRO A 1 104 ? 5.217 29.754 -37.469 1.00 49.34 104 PRO A C 1
ATOM 838 O O . PRO A 1 104 ? 5.525 30.355 -38.495 1.00 49.34 104 PRO A O 1
ATOM 841 N N . THR A 1 105 ? 3.950 29.623 -37.077 1.00 40.91 105 THR A N 1
ATOM 842 C CA . THR A 1 105 ? 2.841 30.347 -37.712 1.00 40.91 105 THR A CA 1
ATOM 843 C C . THR A 1 105 ? 2.404 31.506 -36.810 1.00 40.91 105 THR A C 1
ATOM 845 O O . THR A 1 105 ? 2.331 31.363 -35.593 1.00 40.91 105 THR A O 1
ATOM 848 N N . ALA A 1 106 ? 2.207 32.666 -37.441 1.00 41.22 106 ALA A N 1
ATOM 849 C CA . ALA A 1 106 ? 2.038 34.018 -36.896 1.00 41.22 106 ALA A CA 1
ATOM 850 C C . ALA A 1 106 ? 1.007 34.180 -35.747 1.00 41.22 106 ALA A C 1
ATOM 852 O O . ALA A 1 106 ? 0.087 33.372 -35.625 1.00 41.22 106 ALA A O 1
ATOM 853 N N . PRO A 1 107 ? 1.117 35.243 -34.917 1.00 50.22 107 PRO A N 1
ATOM 854 C CA . PRO A 1 107 ? 0.311 35.389 -33.707 1.00 50.22 107 PRO A CA 1
ATOM 855 C C . PRO A 1 107 ? -1.102 35.907 -34.018 1.00 50.22 107 PRO A C 1
ATOM 857 O O . PRO A 1 107 ? -1.232 36.911 -34.723 1.00 50.22 107 PRO A O 1
ATOM 860 N N . PRO A 1 108 ? -2.159 35.334 -33.416 1.00 39.16 108 PRO A N 1
ATOM 861 C CA . PRO A 1 108 ? -3.437 36.013 -33.299 1.00 39.16 108 PRO A CA 1
ATOM 862 C C . PRO A 1 108 ? -3.726 36.430 -31.848 1.00 39.16 108 PRO A C 1
ATOM 864 O O . PRO A 1 108 ? -3.694 35.625 -30.925 1.00 39.16 108 PRO A O 1
ATOM 867 N N . LEU A 1 109 ? -3.983 37.734 -31.717 1.00 42.69 109 LEU A N 1
ATOM 868 C CA . LEU A 1 109 ? -4.960 38.438 -30.874 1.00 42.69 109 LEU A CA 1
ATOM 869 C C . LEU A 1 109 ? -5.392 37.832 -29.523 1.00 42.69 109 LEU A C 1
ATOM 871 O O . LEU A 1 109 ? -5.904 36.724 -29.419 1.00 42.69 109 LEU A O 1
ATOM 875 N N . ALA A 1 110 ? -5.293 38.687 -28.503 1.00 42.47 110 ALA A N 1
ATOM 876 C 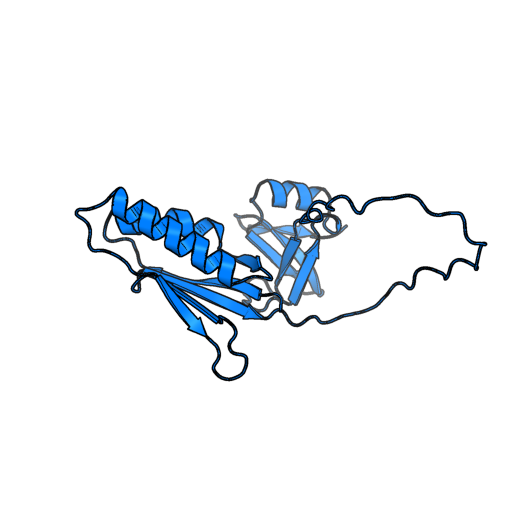CA . ALA A 1 110 ? -5.772 38.482 -27.144 1.00 42.47 110 ALA A CA 1
ATOM 877 C C . ALA A 1 110 ? -7.240 38.017 -27.059 1.00 42.47 110 ALA A C 1
ATOM 879 O O . ALA A 1 110 ? -8.127 38.603 -27.680 1.00 42.47 110 ALA A O 1
ATOM 880 N N . ALA A 1 111 ? -7.486 37.035 -26.188 1.00 37.59 111 ALA A N 1
ATOM 881 C CA . ALA A 1 111 ? -8.791 36.702 -25.623 1.00 37.59 111 ALA A CA 1
ATOM 882 C C . ALA A 1 111 ? -8.612 36.123 -24.197 1.00 37.59 111 ALA A C 1
ATOM 884 O O . ALA A 1 111 ? -7.521 35.652 -23.868 1.00 37.59 111 ALA A O 1
ATOM 885 N N . PRO A 1 112 ? -9.631 36.230 -23.324 1.00 43.06 112 PRO A N 1
ATOM 886 C CA . PRO A 1 112 ? -9.468 36.431 -21.886 1.00 43.06 112 PRO A CA 1
ATOM 887 C C . PRO A 1 112 ? -9.691 35.174 -21.027 1.00 43.06 112 PRO A C 1
ATOM 889 O O . PRO A 1 112 ? -10.325 34.218 -21.452 1.00 43.06 112 PRO A O 1
ATOM 892 N N . ASN A 1 113 ? -9.238 35.277 -19.772 1.00 39.09 113 ASN A N 1
ATOM 893 C CA . ASN A 1 113 ? -9.575 34.467 -18.594 1.00 39.09 113 ASN A CA 1
ATOM 894 C C . ASN A 1 113 ? -9.217 32.971 -18.615 1.00 39.09 113 ASN A C 1
ATOM 896 O O . ASN A 1 113 ? -9.944 32.119 -19.121 1.00 39.09 113 ASN A O 1
ATOM 900 N N . GLN A 1 114 ? -8.123 32.670 -17.906 1.00 33.56 114 GLN A N 1
ATOM 901 C CA . GLN A 1 114 ? -7.839 31.360 -17.325 1.00 33.56 114 GLN A CA 1
ATOM 902 C C . GLN A 1 114 ? -9.066 30.877 -16.544 1.00 33.56 114 GLN A C 1
ATOM 904 O O . GLN A 1 114 ? -9.456 31.481 -15.546 1.00 33.56 114 GLN A O 1
ATOM 909 N N . THR A 1 115 ? -9.685 29.812 -17.043 1.00 37.09 115 THR A N 1
ATOM 910 C CA . THR A 1 115 ? -10.698 29.038 -16.328 1.00 37.09 115 THR A CA 1
ATOM 911 C C . THR A 1 115 ? -9.996 27.785 -15.822 1.00 37.09 115 THR A C 1
ATOM 913 O O . THR A 1 115 ? -9.204 27.202 -16.559 1.00 37.09 115 THR A O 1
ATOM 916 N N . ASP A 1 116 ? -10.242 27.432 -14.563 1.00 40.78 116 ASP A N 1
ATOM 917 C CA . ASP A 1 116 ? -9.679 26.280 -13.860 1.00 40.78 116 ASP A CA 1
ATOM 918 C C . ASP A 1 116 ? -9.697 24.994 -14.709 1.00 40.78 116 ASP A C 1
ATOM 920 O O . ASP A 1 116 ? -10.763 24.472 -15.042 1.00 40.78 116 ASP A O 1
ATOM 924 N N . ASP A 1 117 ? -8.515 24.460 -15.033 1.00 33.16 117 ASP A N 1
ATOM 925 C CA . ASP A 1 117 ? -8.384 23.126 -15.622 1.00 33.16 117 ASP A CA 1
ATOM 926 C C . ASP A 1 117 ? -8.785 22.060 -14.578 1.00 33.16 117 ASP A C 1
ATOM 928 O O . ASP A 1 117 ? -8.252 22.056 -13.461 1.00 33.16 117 ASP A O 1
ATOM 932 N N . PRO A 1 118 ? -9.692 21.115 -14.896 1.00 42.22 118 PRO A N 1
ATOM 933 C CA . PRO A 1 118 ? -9.960 19.974 -14.028 1.00 42.22 118 PRO A CA 1
ATOM 934 C C . PRO A 1 118 ? -8.726 19.053 -13.934 1.00 42.22 118 PRO A C 1
ATOM 936 O O . PRO A 1 118 ? -7.928 18.974 -14.872 1.00 42.22 118 PRO A O 1
ATOM 939 N N . PRO A 1 119 ? -8.545 18.315 -12.820 1.00 44.12 119 PRO A N 1
ATOM 940 C CA . PRO A 1 119 ? -7.401 17.425 -12.652 1.00 44.12 119 PRO A CA 1
ATOM 941 C C . PRO A 1 119 ? -7.428 16.322 -13.718 1.00 44.12 119 PRO A C 1
ATOM 943 O O . PRO A 1 119 ? -8.431 15.625 -13.868 1.00 44.12 119 PRO A O 1
ATOM 946 N N . GLY A 1 120 ? -6.320 16.169 -14.450 1.00 42.50 120 GLY A N 1
ATOM 947 C CA . GLY A 1 120 ? -6.179 15.186 -15.527 1.00 42.50 120 GLY A CA 1
ATOM 948 C C . GLY A 1 120 ? -6.561 13.767 -15.093 1.00 42.50 120 GLY A C 1
ATOM 949 O O . GLY A 1 120 ? -6.222 13.332 -13.991 1.00 42.50 120 GLY A O 1
ATOM 950 N N . GLU A 1 121 ? -7.278 13.055 -15.965 1.00 48.78 121 GLU A N 1
ATOM 951 C CA . GLU A 1 121 ? -7.753 11.686 -15.745 1.00 48.78 121 GLU A CA 1
ATOM 952 C C . GLU A 1 121 ? -6.655 10.773 -15.175 1.00 48.78 121 GLU A C 1
ATOM 954 O O . GLU A 1 121 ? -5.607 10.538 -15.783 1.00 48.78 121 GLU A O 1
ATOM 959 N N . VAL A 1 122 ? -6.909 10.215 -13.989 1.00 54.56 122 VAL A N 1
ATOM 960 C CA . VAL A 1 122 ? -6.041 9.214 -13.365 1.00 54.56 122 VAL A CA 1
ATOM 961 C C . VAL A 1 122 ? -6.207 7.899 -14.126 1.00 54.56 122 VAL A C 1
ATOM 963 O O . VAL A 1 122 ? -7.147 7.141 -13.898 1.00 54.56 122 VAL A O 1
ATOM 966 N N . LEU A 1 123 ? -5.292 7.626 -15.056 1.00 57.25 123 LEU A N 1
ATOM 967 C CA . LEU A 1 123 ? -5.316 6.391 -15.839 1.00 57.25 123 LEU A CA 1
ATOM 968 C C . LEU A 1 123 ? -4.849 5.190 -14.986 1.00 57.25 123 LEU A C 1
ATOM 970 O O . LEU A 1 123 ? -3.744 5.235 -14.431 1.00 57.25 123 LEU A O 1
ATOM 974 N N . PRO A 1 124 ? -5.625 4.092 -14.907 1.00 73.25 124 PRO A N 1
ATOM 975 C CA . PRO A 1 124 ? -5.278 2.931 -14.093 1.00 73.25 124 PRO A CA 1
ATOM 976 C C . PRO A 1 124 ? -4.034 2.195 -14.633 1.00 73.25 124 PRO A C 1
ATOM 978 O O . PRO A 1 124 ? -3.825 2.075 -15.847 1.00 73.25 124 PRO A O 1
ATOM 981 N N . ARG A 1 125 ? -3.185 1.708 -13.716 1.00 78.88 125 ARG A N 1
ATOM 982 C CA . ARG A 1 125 ? -1.922 0.995 -13.998 1.00 78.88 125 ARG A CA 1
ATOM 983 C C . ARG A 1 125 ? -1.840 -0.326 -13.227 1.00 78.88 125 ARG A C 1
ATOM 985 O O . ARG A 1 125 ? -2.529 -0.487 -12.224 1.00 78.88 125 ARG A O 1
ATOM 992 N N . ALA A 1 126 ? -1.021 -1.268 -13.690 1.00 81.00 126 ALA A N 1
ATOM 993 C CA . ALA A 1 126 ? -0.726 -2.518 -12.986 1.00 81.00 126 ALA A CA 1
ATOM 994 C C . ALA A 1 126 ? 0.791 -2.739 -12.872 1.00 81.00 126 ALA A C 1
ATOM 996 O O . ALA A 1 126 ? 1.550 -2.390 -13.782 1.00 81.00 126 ALA A O 1
ATOM 997 N N . VAL A 1 127 ? 1.225 -3.286 -11.733 1.00 87.56 127 VAL A N 1
ATOM 998 C CA . VAL A 1 127 ? 2.631 -3.609 -11.440 1.00 87.56 127 VAL A CA 1
ATOM 999 C C . VAL A 1 127 ? 3.022 -4.903 -12.143 1.00 87.56 127 VAL A C 1
ATOM 1001 O O . VAL A 1 127 ? 2.258 -5.866 -12.137 1.00 87.56 127 VAL A O 1
ATOM 1004 N N . ILE A 1 128 ? 4.235 -4.931 -12.690 1.00 91.94 128 ILE A N 1
ATOM 1005 C CA . ILE A 1 128 ? 4.889 -6.127 -13.214 1.00 91.94 128 ILE A CA 1
ATOM 1006 C C . ILE A 1 128 ? 6.040 -6.496 -12.277 1.00 91.94 128 ILE A C 1
ATOM 1008 O O . ILE A 1 128 ? 6.990 -5.728 -12.114 1.00 91.94 128 ILE A O 1
ATOM 1012 N N . TYR A 1 129 ? 5.958 -7.676 -11.673 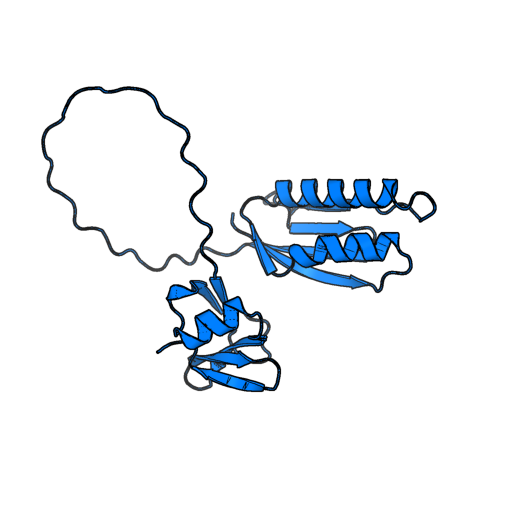1.00 92.25 129 TYR A N 1
ATOM 1013 C CA . TYR A 1 129 ? 6.981 -8.230 -10.789 1.00 92.25 129 TYR A CA 1
ATOM 1014 C C . TYR A 1 129 ? 8.042 -9.003 -11.576 1.00 92.25 129 TYR A C 1
ATOM 1016 O O . TYR A 1 129 ? 7.799 -9.497 -12.680 1.00 92.25 129 TYR A O 1
ATOM 1024 N N . LYS A 1 130 ? 9.233 -9.146 -10.995 1.00 90.12 130 LYS A N 1
ATOM 1025 C CA . LYS A 1 130 ? 10.331 -9.887 -11.628 1.00 90.12 130 LYS A CA 1
ATOM 1026 C C . LYS A 1 130 ? 10.022 -11.357 -11.847 1.00 90.12 130 LYS A C 1
ATOM 1028 O O . LYS A 1 130 ? 10.355 -11.895 -12.891 1.00 90.12 130 LYS A O 1
ATOM 1033 N N . GLN A 1 131 ? 9.405 -11.993 -10.861 1.00 91.62 131 GLN A N 1
ATOM 1034 C CA . GLN A 1 131 ? 9.033 -13.405 -10.870 1.00 91.62 131 GLN A CA 1
ATOM 1035 C C . GLN A 1 131 ? 7.761 -13.586 -10.043 1.00 91.62 131 GLN A C 1
ATOM 1037 O O . GLN A 1 131 ? 7.402 -12.701 -9.262 1.00 91.62 131 GLN A O 1
ATOM 1042 N N . ARG A 1 132 ? 7.124 -14.752 -10.184 1.00 84.19 132 ARG A N 1
ATOM 1043 C CA . ARG A 1 132 ? 5.859 -15.112 -9.531 1.00 84.19 132 ARG A CA 1
ATOM 1044 C C . ARG A 1 132 ? 5.822 -14.762 -8.047 1.00 84.19 132 ARG A C 1
ATOM 1046 O O . ARG A 1 132 ? 4.944 -14.019 -7.621 1.00 84.19 132 ARG A O 1
ATOM 1053 N N . ASP A 1 133 ? 6.822 -15.215 -7.297 1.00 86.69 133 ASP A N 1
ATOM 1054 C CA . ASP A 1 133 ? 6.890 -15.054 -5.839 1.00 86.69 133 ASP A CA 1
ATOM 1055 C C . ASP A 1 133 ? 7.815 -13.910 -5.404 1.00 86.69 133 ASP A C 1
ATOM 1057 O O . ASP A 1 133 ? 7.974 -13.635 -4.216 1.00 86.69 133 ASP A O 1
ATOM 1061 N N . SER A 1 134 ? 8.412 -13.193 -6.360 1.00 82.25 134 SER A N 1
ATOM 1062 C CA . SER A 1 134 ? 9.311 -12.088 -6.047 1.00 82.25 134 SER A CA 1
ATOM 1063 C C . SER A 1 134 ? 8.539 -10.892 -5.495 1.00 82.25 134 SER A C 1
ATOM 1065 O O . SER A 1 134 ? 7.439 -10.565 -5.945 1.00 82.25 134 SER A O 1
ATOM 1067 N N . SER A 1 135 ? 9.122 -10.209 -4.515 1.00 80.31 135 SER A N 1
ATOM 1068 C CA . SER A 1 135 ? 8.665 -8.890 -4.072 1.00 80.31 135 SER A CA 1
ATOM 1069 C C . SER A 1 135 ? 9.273 -7.748 -4.890 1.00 80.31 135 SER A C 1
ATOM 1071 O O . SER A 1 135 ? 8.956 -6.592 -4.634 1.00 80.31 135 SER A O 1
ATOM 1073 N N . GLU A 1 136 ? 10.171 -8.056 -5.828 1.00 86.38 136 GLU A N 1
ATOM 1074 C CA . GLU A 1 136 ? 10.842 -7.082 -6.687 1.00 86.38 136 GLU A CA 1
ATOM 1075 C C . GLU A 1 136 ? 9.891 -6.632 -7.802 1.00 86.38 136 GLU A C 1
ATOM 1077 O O . GLU A 1 136 ? 9.535 -7.403 -8.700 1.00 86.38 136 GLU A O 1
ATOM 1082 N N . GLU A 1 137 ? 9.470 -5.374 -7.721 1.00 85.38 137 GLU A N 1
ATOM 1083 C CA . GLU A 1 137 ? 8.673 -4.698 -8.741 1.00 85.38 137 GLU A CA 1
ATOM 1084 C C . GLU A 1 137 ? 9.604 -4.183 -9.836 1.00 85.38 137 GLU A C 1
ATOM 1086 O O . GLU A 1 137 ? 10.501 -3.385 -9.572 1.00 85.38 137 GLU A O 1
ATOM 1091 N N . LEU A 1 138 ? 9.408 -4.638 -11.072 1.00 85.81 138 LEU A N 1
ATOM 1092 C CA . LEU A 1 138 ? 10.232 -4.198 -12.196 1.00 85.81 138 LEU A CA 1
ATOM 1093 C C . LEU A 1 138 ? 9.735 -2.883 -12.778 1.00 85.81 138 LEU A C 1
ATOM 1095 O O . LEU A 1 138 ? 10.531 -1.993 -13.070 1.00 85.81 138 LEU A O 1
ATOM 1099 N N . ARG A 1 139 ? 8.422 -2.784 -13.016 1.00 84.75 139 ARG A N 1
ATOM 1100 C CA . ARG A 1 139 ? 7.802 -1.594 -13.608 1.00 84.75 139 ARG A CA 1
ATOM 1101 C C . ARG A 1 139 ? 6.292 -1.553 -13.414 1.00 84.75 139 ARG A C 1
ATOM 1103 O O . ARG A 1 139 ? 5.660 -2.553 -13.094 1.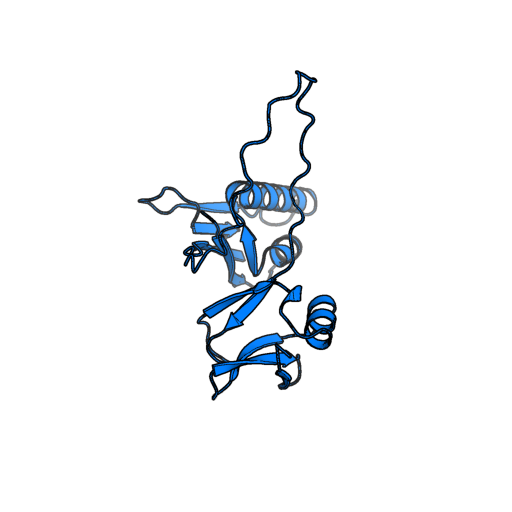00 84.75 139 ARG A O 1
ATOM 1110 N N . LEU A 1 140 ? 5.720 -0.386 -13.689 1.00 83.81 140 LEU A N 1
ATOM 1111 C CA . LEU A 1 140 ? 4.284 -0.131 -13.754 1.00 83.81 140 LEU A CA 1
ATOM 1112 C C . LEU A 1 140 ? 3.887 0.161 -15.198 1.00 83.81 140 LEU A C 1
ATOM 1114 O O . LEU A 1 140 ? 4.462 1.058 -15.815 1.00 83.81 140 LEU A O 1
ATOM 1118 N N . ASP A 1 141 ? 2.866 -0.522 -15.704 1.00 86.62 141 ASP A N 1
ATOM 1119 C CA . ASP A 1 141 ? 2.319 -0.261 -17.035 1.00 86.62 141 ASP A CA 1
ATOM 1120 C C . ASP A 1 141 ? 0.852 0.159 -16.978 1.00 86.62 141 ASP A C 1
ATOM 1122 O O . ASP A 1 141 ? 0.079 -0.271 -16.120 1.00 86.62 141 ASP A O 1
ATOM 1126 N N . TYR A 1 142 ? 0.470 1.040 -17.902 1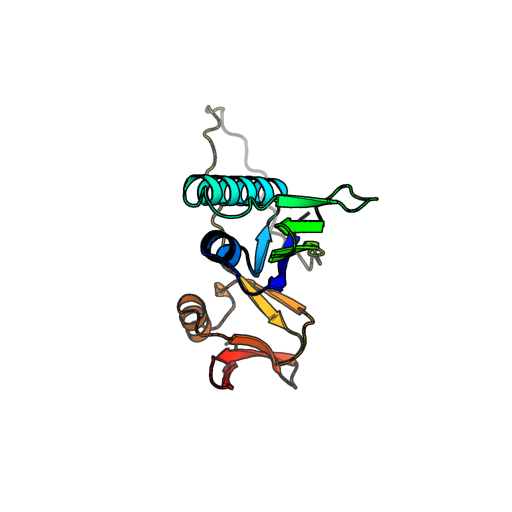.00 83.44 142 TYR A N 1
ATOM 1127 C CA . TYR A 1 142 ? -0.919 1.455 -18.068 1.00 83.44 142 TYR A CA 1
ATOM 1128 C C . TYR A 1 142 ? -1.793 0.300 -18.527 1.00 83.44 142 TYR A C 1
ATOM 1130 O O . TYR A 1 142 ? -1.362 -0.522 -19.335 1.00 83.44 142 TYR A O 1
ATOM 1138 N N . TRP A 1 143 ? -3.051 0.294 -18.081 1.00 84.56 143 TRP A N 1
ATOM 1139 C CA . TRP A 1 143 ? -3.972 -0.783 -18.427 1.00 84.56 143 TRP A CA 1
ATOM 1140 C C . TRP A 1 143 ? -4.137 -0.953 -19.939 1.00 84.56 143 TRP A C 1
ATOM 1142 O O . TRP A 1 143 ? -4.147 -2.083 -20.411 1.00 84.56 143 TRP A O 1
ATOM 1152 N N . TYR A 1 144 ? -4.150 0.143 -20.707 1.00 82.94 144 TYR A N 1
ATOM 1153 C CA . TYR A 1 144 ? -4.302 0.091 -22.166 1.00 82.94 144 TYR A CA 1
ATOM 1154 C C . TYR A 1 144 ? -3.186 -0.681 -22.891 1.00 82.94 144 TYR A C 1
ATOM 1156 O O . TYR A 1 144 ? -3.381 -1.071 -24.038 1.00 82.94 144 TYR A O 1
ATOM 1164 N N . LYS A 1 145 ? -2.023 -0.894 -22.256 1.00 86.06 145 LYS A N 1
ATOM 1165 C CA . LYS A 1 145 ? -0.927 -1.681 -22.840 1.00 86.06 145 LYS A CA 1
ATOM 1166 C C . LYS A 1 145 ? -1.156 -3.186 -22.738 1.00 86.06 145 LYS A C 1
ATOM 1168 O O . LYS A 1 145 ? -0.540 -3.936 -23.486 1.00 86.06 145 LYS A O 1
ATOM 1173 N N . PHE A 1 146 ? -1.986 -3.635 -21.799 1.00 89.19 146 PHE A N 1
ATOM 1174 C CA . PHE A 1 146 ? -2.291 -5.053 -21.657 1.00 89.19 146 PHE A CA 1
ATOM 1175 C C . PHE A 1 146 ? -3.287 -5.504 -22.719 1.00 89.19 146 PHE A C 1
ATOM 1177 O O . PHE A 1 146 ? -4.044 -4.698 -23.265 1.00 89.19 146 PHE A O 1
ATOM 1184 N N . SER A 1 147 ? -3.322 -6.806 -22.985 1.00 90.94 147 SER A N 1
ATOM 1185 C CA . SER A 1 147 ? -4.333 -7.387 -23.865 1.00 90.94 147 SER A CA 1
ATOM 1186 C C . SER A 1 147 ? -5.745 -7.036 -23.377 1.00 90.94 147 SER A C 1
ATOM 1188 O O . SER A 1 147 ? -5.987 -6.872 -22.177 1.00 90.94 147 SER A O 1
ATOM 1190 N N . THR A 1 148 ? -6.713 -6.935 -24.291 1.00 90.19 148 THR A N 1
ATOM 1191 C CA . THR A 1 148 ? -8.111 -6.607 -23.951 1.00 90.19 148 THR A CA 1
ATOM 1192 C C . THR A 1 148 ? -8.684 -7.558 -22.895 1.00 90.19 148 THR A C 1
ATOM 1194 O O . THR A 1 148 ? -9.439 -7.143 -22.014 1.00 90.19 148 THR A O 1
ATOM 1197 N N . GLN A 1 149 ? -8.271 -8.828 -22.935 1.00 92.06 149 GLN A N 1
ATOM 1198 C CA . GLN A 1 149 ? -8.630 -9.825 -21.933 1.00 92.06 149 GLN A CA 1
ATOM 1199 C C . GLN A 1 149 ? -8.095 -9.451 -20.545 1.00 92.06 149 GLN A C 1
ATOM 1201 O O . GLN A 1 149 ? -8.854 -9.419 -19.579 1.00 92.06 149 GLN A O 1
ATOM 1206 N N . VAL A 1 150 ? -6.808 -9.121 -20.438 1.00 90.31 150 VAL A N 1
ATOM 1207 C CA . VAL A 1 150 ? -6.167 -8.733 -19.172 1.00 90.31 150 VAL A CA 1
ATOM 1208 C C . VAL A 1 150 ? -6.746 -7.422 -18.647 1.00 90.31 150 VAL A C 1
ATOM 1210 O O . VAL A 1 150 ? -7.008 -7.317 -17.455 1.00 90.31 150 VAL A O 1
ATOM 1213 N N . GLN A 1 151 ? -7.056 -6.458 -19.516 1.00 87.50 151 GLN A N 1
ATOM 1214 C CA . GLN A 1 151 ? -7.759 -5.230 -19.127 1.00 87.50 151 GLN A CA 1
ATOM 1215 C C . GLN A 1 151 ? -9.117 -5.516 -18.474 1.00 87.50 151 GLN A C 1
ATOM 1217 O O . GLN A 1 151 ? -9.441 -4.934 -17.438 1.00 87.50 151 GLN A O 1
ATOM 1222 N N . SER A 1 152 ? -9.909 -6.422 -19.058 1.00 86.50 152 SER A N 1
ATOM 1223 C CA . SER A 1 152 ? -11.197 -6.830 -18.487 1.00 86.50 152 SER A CA 1
ATOM 1224 C C . SER A 1 152 ? -11.023 -7.501 -17.124 1.00 86.50 152 SER A C 1
ATOM 1226 O O . SER A 1 152 ? -11.770 -7.211 -16.193 1.00 86.50 152 SER A O 1
ATOM 1228 N N . LEU A 1 153 ? -10.027 -8.374 -16.985 1.00 83.75 153 LEU A N 1
ATOM 1229 C CA . LEU A 1 153 ? -9.761 -9.101 -15.742 1.00 83.75 153 LEU A CA 1
ATOM 1230 C C . LEU A 1 153 ? -9.197 -8.187 -14.640 1.00 83.75 153 LEU A C 1
ATOM 1232 O O . LEU A 1 153 ? -9.540 -8.353 -13.471 1.00 83.75 153 LEU A O 1
ATOM 1236 N N . LEU A 1 154 ? -8.395 -7.182 -15.004 1.00 83.44 154 LEU A N 1
ATOM 1237 C CA . LEU A 1 154 ? -7.943 -6.125 -14.096 1.00 83.44 154 LEU A CA 1
ATOM 1238 C C . LEU A 1 154 ? -9.122 -5.294 -13.576 1.00 83.44 154 LEU A C 1
ATOM 1240 O O . LEU A 1 154 ? -9.208 -5.060 -12.373 1.00 83.44 154 LEU A O 1
ATOM 1244 N N . ARG A 1 155 ? -10.076 -4.918 -14.444 1.00 81.06 155 ARG A N 1
ATOM 1245 C CA . ARG A 1 155 ? -11.323 -4.231 -14.036 1.00 81.06 155 ARG A CA 1
ATOM 1246 C C . ARG A 1 155 ? -12.159 -5.063 -13.066 1.00 81.06 155 ARG A C 1
ATOM 1248 O O . ARG A 1 155 ? -12.783 -4.505 -12.173 1.00 81.06 155 ARG A O 1
ATOM 1255 N N . GLN A 1 156 ? -12.175 -6.380 -13.252 1.00 79.50 156 GLN A N 1
ATOM 1256 C CA . GLN A 1 156 ? -12.910 -7.321 -12.404 1.00 79.50 156 GLN A CA 1
ATOM 1257 C C . GLN A 1 156 ? -12.179 -7.661 -11.095 1.00 79.50 156 GLN A C 1
ATOM 1259 O O . GLN A 1 156 ? -12.765 -8.314 -10.237 1.00 79.50 156 GLN A O 1
ATOM 1264 N N . GLY A 1 157 ? -10.914 -7.252 -10.929 1.00 76.19 157 GLY A N 1
ATOM 1265 C CA . GLY A 1 157 ? -10.129 -7.527 -9.722 1.00 76.19 157 GLY A CA 1
ATOM 1266 C C . GLY A 1 157 ? -9.741 -8.999 -9.537 1.00 76.19 157 GLY A C 1
ATOM 1267 O O . GLY A 1 157 ? -9.489 -9.425 -8.415 1.00 76.19 157 GLY A O 1
ATOM 1268 N N . VAL A 1 158 ? -9.705 -9.793 -10.614 1.00 82.19 158 VAL A N 1
ATOM 1269 C CA . VAL A 1 158 ? -9.443 -11.249 -10.544 1.00 82.19 158 VAL A CA 1
ATOM 1270 C C . VAL A 1 158 ? -7.991 -11.635 -10.842 1.00 82.19 158 VAL A C 1
ATOM 1272 O O . VAL A 1 158 ? -7.624 -12.807 -10.736 1.00 82.19 158 VAL A O 1
ATOM 1275 N N . ILE A 1 159 ? -7.157 -10.662 -11.219 1.00 83.00 159 ILE A N 1
ATOM 1276 C CA . ILE A 1 159 ? -5.719 -10.866 -11.408 1.00 83.00 159 ILE A CA 1
ATOM 1277 C C . ILE A 1 159 ? -5.034 -10.796 -10.049 1.00 83.00 159 ILE A C 1
ATOM 1279 O O . ILE A 1 159 ? -5.103 -9.776 -9.369 1.00 83.00 159 ILE A O 1
ATOM 1283 N N . TRP A 1 160 ? -4.348 -11.875 -9.683 1.00 83.50 160 TRP A N 1
ATOM 1284 C CA . TRP A 1 160 ? -3.514 -11.928 -8.492 1.00 83.50 160 TRP A CA 1
ATOM 1285 C C . TRP A 1 160 ? -2.226 -11.131 -8.693 1.00 83.50 160 TRP A C 1
ATOM 1287 O O . TRP A 1 160 ? -1.863 -10.303 -7.856 1.00 83.50 160 TRP A O 1
ATOM 1297 N N . ARG A 1 161 ? -1.523 -11.377 -9.806 1.00 87.31 161 ARG A N 1
ATOM 1298 C CA . ARG A 1 161 ? -0.214 -10.773 -10.068 1.00 87.31 161 ARG A CA 1
ATOM 1299 C C . ARG A 1 161 ? 0.120 -10.752 -11.556 1.00 87.31 161 ARG A C 1
ATOM 1301 O O . ARG A 1 161 ? -0.285 -11.645 -12.290 1.00 87.31 161 ARG A O 1
ATOM 1308 N N . ILE A 1 162 ? 0.898 -9.764 -11.996 1.00 93.94 162 ILE A N 1
ATOM 1309 C CA . ILE A 1 162 ? 1.527 -9.752 -13.324 1.00 93.94 162 ILE A CA 1
ATOM 1310 C C . ILE A 1 162 ? 3.038 -9.826 -13.124 1.00 93.94 162 ILE A C 1
ATOM 1312 O O . ILE A 1 162 ? 3.579 -9.064 -12.330 1.00 93.94 162 ILE A O 1
ATOM 1316 N N . TYR A 1 163 ? 3.735 -10.740 -13.791 1.00 95.19 163 TYR A N 1
ATOM 1317 C CA . TYR A 1 163 ? 5.176 -10.933 -13.605 1.00 95.19 163 TYR A CA 1
ATOM 1318 C C . TYR A 1 163 ? 5.856 -11.469 -14.865 1.00 95.19 163 TYR A C 1
ATOM 1320 O O . TYR A 1 163 ? 5.182 -11.919 -15.789 1.00 95.19 163 TYR A O 1
ATOM 1328 N N . LEU A 1 164 ? 7.188 -11.408 -14.928 1.00 93.25 164 LEU A N 1
ATOM 1329 C CA . LEU A 1 164 ? 7.930 -11.992 -16.047 1.00 93.25 164 LEU A CA 1
ATOM 1330 C C . LEU A 1 164 ? 8.016 -13.514 -15.922 1.00 93.25 164 LEU A C 1
ATOM 1332 O O . LEU A 1 164 ? 8.412 -14.043 -14.884 1.00 93.25 164 LEU A O 1
ATOM 1336 N N . ASN A 1 165 ? 7.676 -14.215 -17.000 1.00 91.31 165 ASN A N 1
ATOM 1337 C CA . ASN A 1 165 ? 7.974 -15.636 -17.129 1.00 91.31 165 ASN A CA 1
ATOM 1338 C C . ASN A 1 165 ? 9.479 -15.870 -17.380 1.00 91.31 165 ASN A C 1
ATOM 1340 O O . ASN A 1 165 ? 10.268 -14.930 -17.482 1.00 91.31 165 ASN A O 1
ATOM 1344 N N . GLU A 1 166 ? 9.875 -17.135 -17.519 1.00 88.44 166 GLU A N 1
ATOM 1345 C CA . GLU A 1 166 ? 11.268 -17.541 -17.777 1.00 88.44 166 GLU A CA 1
ATOM 1346 C C . GLU A 1 166 ? 11.866 -16.904 -19.046 1.00 88.44 166 GLU A C 1
ATOM 1348 O O . GLU A 1 166 ? 13.070 -16.679 -19.119 1.00 88.44 166 GLU A O 1
ATOM 1353 N N . ASN A 1 167 ? 11.017 -16.516 -20.002 1.00 89.00 167 ASN A N 1
ATOM 1354 C CA . ASN A 1 167 ? 11.396 -15.849 -21.249 1.00 89.00 167 ASN A CA 1
ATOM 1355 C C . ASN A 1 167 ? 11.363 -14.313 -21.143 1.00 89.00 167 ASN A C 1
ATOM 1357 O O . ASN A 1 167 ? 11.236 -13.626 -22.157 1.00 89.00 167 ASN A O 1
ATOM 1361 N N . ALA A 1 168 ? 11.391 -13.761 -19.926 1.00 87.25 168 ALA A N 1
ATOM 1362 C CA . ALA A 1 168 ? 11.278 -12.328 -19.649 1.00 87.25 168 ALA A CA 1
ATOM 1363 C C . ALA A 1 168 ? 10.017 -11.659 -20.244 1.00 87.25 168 ALA A C 1
ATOM 1365 O O . ALA A 1 168 ? 9.975 -10.442 -20.434 1.00 87.25 168 ALA A O 1
ATOM 1366 N N . SER A 1 169 ? 8.974 -12.442 -20.529 1.00 90.94 169 SER A N 1
ATOM 1367 C CA . SER A 1 169 ? 7.713 -11.965 -21.097 1.00 90.94 169 SER A CA 1
ATOM 1368 C C . SER A 1 169 ? 6.664 -11.808 -19.995 1.00 90.94 169 SER A C 1
ATOM 1370 O O . SER A 1 169 ? 6.474 -12.738 -19.205 1.00 90.94 169 SER A O 1
ATOM 1372 N N . PRO A 1 170 ? 5.961 -10.666 -19.909 1.00 93.00 170 PRO A N 1
ATOM 1373 C CA . PRO A 1 170 ? 4.950 -10.470 -18.878 1.00 93.00 170 PRO A CA 1
ATOM 1374 C C . PRO A 1 170 ? 3.750 -11.402 -19.050 1.00 93.00 170 PRO A C 1
ATOM 1376 O O . PRO A 1 170 ? 3.124 -11.455 -20.110 1.00 93.00 170 PRO A O 1
ATOM 1379 N N . ILE A 1 171 ? 3.394 -12.089 -17.972 1.00 95.75 171 ILE A N 1
ATOM 1380 C CA . ILE A 1 171 ? 2.193 -12.911 -17.849 1.00 95.75 171 ILE A CA 1
ATOM 1381 C C . ILE A 1 171 ? 1.367 -12.432 -16.659 1.00 95.75 171 ILE A C 1
ATOM 1383 O O . ILE A 1 171 ? 1.914 -11.988 -15.652 1.00 95.75 171 ILE A O 1
ATOM 1387 N N . ALA A 1 172 ? 0.048 -12.501 -16.783 1.00 93.25 172 ALA A N 1
ATOM 1388 C CA . ALA A 1 172 ? -0.884 -12.243 -15.700 1.00 93.25 172 ALA A CA 1
ATOM 1389 C C . ALA A 1 172 ? -1.400 -13.569 -15.133 1.00 93.25 172 ALA A C 1
ATOM 1391 O O . ALA A 1 172 ? -1.856 -14.437 -15.878 1.00 93.25 172 ALA A O 1
ATOM 1392 N N . GLU A 1 173 ? -1.342 -13.721 -13.816 1.00 87.69 173 GLU A N 1
ATOM 1393 C CA . GLU A 1 173 ? -1.859 -14.868 -13.078 1.00 87.69 173 GLU A CA 1
ATOM 1394 C 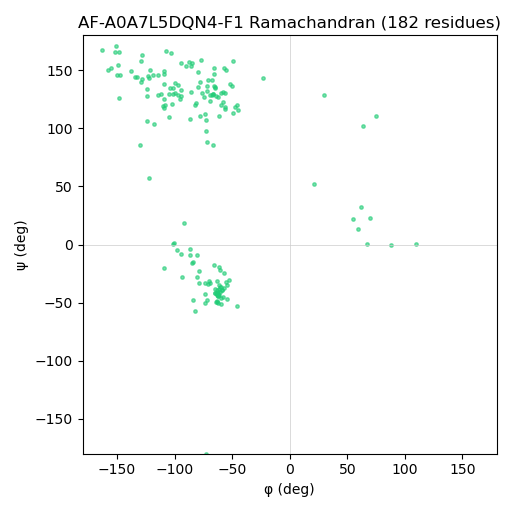C . GLU A 1 173 ? -3.156 -14.487 -12.368 1.00 87.69 173 GLU A C 1
ATOM 1396 O O . GLU A 1 173 ? -3.236 -13.470 -11.675 1.00 87.69 173 GLU A O 1
ATOM 1401 N N . LEU A 1 174 ? -4.185 -15.308 -12.552 1.00 80.31 174 LEU A N 1
ATOM 1402 C CA . LEU A 1 174 ? -5.471 -15.172 -11.885 1.00 80.31 174 LEU A CA 1
ATOM 1403 C C . LEU A 1 174 ? -5.428 -15.836 -10.505 1.00 80.31 174 LEU A C 1
ATOM 1405 O O . LEU A 1 174 ? -4.682 -16.794 -10.283 1.00 80.31 174 LEU A O 1
ATOM 1409 N N . TYR A 1 175 ? -6.308 -15.407 -9.600 1.00 58.12 175 TYR A N 1
ATOM 1410 C CA . TYR A 1 175 ? -6.596 -16.189 -8.396 1.00 58.12 175 TYR A CA 1
ATOM 1411 C C . TYR A 1 175 ? -7.051 -17.606 -8.799 1.00 58.12 175 TYR A C 1
ATOM 1413 O O . TYR A 1 175 ? -8.036 -17.767 -9.517 1.00 58.12 175 TYR A O 1
ATOM 1421 N N . GLY A 1 176 ? -6.297 -18.630 -8.385 1.00 63.78 176 GLY A N 1
ATOM 1422 C CA . GLY A 1 176 ? -6.478 -20.022 -8.830 1.00 63.78 176 GLY A CA 1
ATOM 1423 C C . GLY A 1 176 ? -5.367 -20.560 -9.744 1.00 63.78 176 GLY A C 1
ATOM 1424 O O . GLY A 1 176 ? -5.426 -21.719 -10.141 1.00 63.78 176 GLY A O 1
ATOM 1425 N N . GLY A 1 177 ? -4.344 -19.757 -10.058 1.00 67.12 177 GLY A N 1
ATOM 1426 C CA . GLY A 1 177 ? -3.085 -20.230 -10.649 1.00 67.12 177 GLY A CA 1
ATOM 1427 C C . GLY A 1 177 ? -3.052 -20.309 -12.175 1.00 67.12 177 GLY A C 1
ATOM 1428 O O . GLY A 1 177 ? -2.030 -20.670 -12.755 1.00 67.12 177 GLY A O 1
ATOM 1429 N N . ARG A 1 178 ? -4.149 -19.960 -12.855 1.00 80.75 178 ARG A N 1
ATOM 1430 C CA . ARG A 1 178 ? -4.171 -19.872 -14.320 1.00 80.75 178 ARG A CA 1
ATOM 1431 C C . ARG A 1 178 ? -3.378 -18.649 -14.778 1.00 80.75 178 ARG A C 1
ATOM 1433 O O . ARG A 1 178 ? -3.634 -17.547 -14.301 1.00 80.75 178 ARG A O 1
ATOM 1440 N N . THR A 1 179 ? -2.492 -18.832 -15.753 1.00 90.19 179 THR A N 1
ATOM 1441 C CA . THR A 1 179 ? -1.696 -17.756 -16.353 1.00 90.19 179 THR A CA 1
ATOM 1442 C C . THR A 1 179 ? -2.156 -17.446 -17.778 1.00 90.19 179 THR A C 1
ATOM 1444 O O . THR A 1 179 ? -2.618 -18.322 -18.512 1.00 90.19 179 THR A O 1
ATOM 1447 N N . ILE A 1 180 ? -2.059 -16.177 -18.165 1.00 92.50 180 ILE A N 1
ATOM 1448 C CA . ILE A 1 180 ? -2.329 -15.674 -19.516 1.00 92.50 180 ILE A CA 1
ATOM 1449 C C . ILE A 1 180 ? -1.254 -14.650 -19.908 1.00 92.50 180 ILE A C 1
ATOM 1451 O O . ILE A 1 180 ? -0.738 -13.957 -19.030 1.00 92.50 180 ILE A O 1
ATOM 1455 N N . PRO A 1 181 ? -0.899 -14.515 -21.197 1.00 93.94 181 PRO A N 1
ATOM 1456 C CA . PRO A 1 181 ? -0.015 -13.444 -21.655 1.00 93.94 181 PRO A CA 1
ATOM 1457 C C . PRO A 1 181 ? -0.565 -12.067 -21.267 1.00 93.94 181 PRO A C 1
ATOM 1459 O O . PRO A 1 181 ? -1.744 -11.777 -21.486 1.00 93.94 181 PRO A O 1
ATOM 1462 N N . ALA A 1 182 ? 0.271 -11.221 -20.657 1.00 89.12 182 ALA A N 1
ATOM 1463 C CA . ALA A 1 182 ? -0.165 -9.892 -20.231 1.00 89.12 182 ALA A CA 1
ATOM 1464 C C . ALA A 1 182 ? -0.336 -8.950 -21.435 1.00 89.12 182 ALA A C 1
ATOM 1466 O O . ALA A 1 182 ? -1.224 -8.097 -21.437 1.00 89.12 182 ALA A O 1
ATOM 1467 N N . TYR A 1 183 ? 0.497 -9.128 -22.462 1.00 89.94 183 TYR A N 1
ATOM 1468 C CA . TYR A 1 183 ? 0.433 -8.411 -23.736 1.00 89.94 183 TYR A CA 1
ATOM 1469 C C . TYR A 1 183 ? -0.075 -9.315 -24.863 1.00 89.94 183 TYR A C 1
ATOM 1471 O O . TYR A 1 183 ? -0.170 -10.531 -24.686 1.00 89.94 183 TYR A O 1
ATOM 1479 N N . LEU A 1 184 ? -0.431 -8.689 -25.989 1.00 68.25 184 LEU A N 1
ATOM 1480 C CA . LEU A 1 184 ? -0.695 -9.361 -27.264 1.00 68.25 184 LEU A CA 1
ATOM 1481 C C . LEU A 1 184 ? 0.618 -9.691 -27.977 1.00 68.25 184 LEU A C 1
ATOM 1483 O O . LEU A 1 184 ? 1.512 -8.815 -27.959 1.00 68.25 184 LEU A O 1
#